Protein AF-A0A7C8YDM1-F1 (afdb_monomer)

InterPro domains:
  IPR005804 Fatty acid desaturase domain [PF00487] (3-90)
  IPR005804 Fatty acid desaturase domain [PF00487] (95-175)
  IPR012171 Fatty acid desaturase [PTHR32100] (1-103)

Mean predicted aligned error: 5.85 Å

Nearest PDB structures (foldseek):
  8xks-assembly1_K  TM=7.461E-01  e=1.750E-03  Chlamydomonas reinhardtii
  8xqx-assembly1_M  TM=8.103E-01  e=3.092E-03  Chlamydomonas reinhardtii

Foldseek 3Di:
DLVVVLLVLLVLVLLLLLLLLVQNDPDVVVSVVSNCVSCVVLVHRSVVCSVLVVQCLQQALAQPRNPPDRDDDPVRVVPDDPVRCCCPPPNVPVLPPDPSSNVNVVVVVVLQCQFQADPDPLGFHRDYDPRDDSLSRLQRTAQDCPDVCCVSNLVCSLRSQCSVCVSNRSVCSVVD

Structure (mmCIF, N/CA/C/O backbone):
data_AF-A0A7C8YDM1-F1
#
_entry.id   AF-A0A7C8YDM1-F1
#
loop_
_atom_site.group_PDB
_atom_site.id
_atom_site.type_symbol
_atom_site.label_atom_id
_atom_site.label_alt_id
_atom_site.label_comp_id
_atom_site.label_asym_id
_atom_site.label_entity_id
_atom_site.label_seq_id
_atom_site.pdbx_PDB_ins_code
_atom_site.Cartn_x
_atom_site.Cartn_y
_atom_site.Cartn_z
_atom_site.occupancy
_atom_site.B_iso_or_equiv
_atom_site.auth_seq_id
_atom_site.auth_comp_id
_atom_site.auth_asym_id
_atom_site.auth_atom_id
_atom_site.pdbx_PDB_model_num
ATOM 1 N N . TYR A 1 1 ? 6.271 -3.430 25.433 1.00 65.94 1 TYR A N 1
ATOM 2 C CA . TYR A 1 1 ? 5.948 -2.042 25.048 1.00 65.94 1 TYR A CA 1
ATOM 3 C C . TYR A 1 1 ? 6.033 -1.857 23.530 1.00 65.94 1 TYR A C 1
ATOM 5 O O . TYR A 1 1 ? 4.988 -1.810 22.904 1.00 65.94 1 TYR A O 1
ATOM 13 N N . TRP A 1 2 ? 7.222 -1.884 22.915 1.00 72.69 2 TRP A N 1
ATOM 14 C CA . TRP A 1 2 ? 7.414 -1.615 21.473 1.00 72.69 2 TRP A CA 1
ATOM 15 C C . TRP A 1 2 ? 6.665 -2.547 20.520 1.00 72.69 2 TRP A C 1
ATOM 17 O O . TRP A 1 2 ? 6.041 -2.089 19.573 1.00 72.69 2 TRP A O 1
ATOM 27 N N . PHE A 1 3 ? 6.682 -3.850 20.804 1.00 70.25 3 PHE A N 1
ATOM 28 C CA . PHE A 1 3 ? 5.951 -4.835 20.009 1.00 70.25 3 PHE A CA 1
ATOM 29 C C . PHE A 1 3 ? 4.444 -4.541 19.994 1.00 70.25 3 PHE A C 1
ATOM 31 O O . PHE A 1 3 ? 3.855 -4.395 18.932 1.00 70.25 3 PHE A O 1
ATOM 38 N N . ALA A 1 4 ? 3.845 -4.328 21.169 1.00 76.31 4 ALA A N 1
ATOM 39 C CA . ALA A 1 4 ? 2.430 -3.972 21.294 1.00 76.31 4 ALA A CA 1
ATOM 40 C C . ALA A 1 4 ? 2.083 -2.646 20.588 1.00 76.31 4 ALA A C 1
ATOM 42 O O . ALA A 1 4 ? 1.023 -2.534 19.980 1.00 76.31 4 ALA A O 1
ATOM 43 N N . GLN A 1 5 ? 2.985 -1.660 20.619 1.00 80.25 5 GLN A N 1
ATOM 44 C CA . GLN A 1 5 ? 2.820 -0.410 19.874 1.00 80.25 5 GLN A CA 1
ATOM 45 C C . GLN A 1 5 ? 2.840 -0.637 18.352 1.00 80.25 5 GLN A C 1
ATOM 47 O O . GLN A 1 5 ? 2.025 -0.057 17.642 1.00 80.25 5 GLN A O 1
ATOM 52 N N . GLY A 1 6 ? 3.731 -1.498 17.850 1.00 77.94 6 GLY A N 1
ATOM 53 C CA . GLY A 1 6 ? 3.772 -1.877 16.435 1.00 77.94 6 GLY A CA 1
ATOM 54 C C . GLY A 1 6 ? 2.484 -2.560 15.973 1.00 77.94 6 GLY A C 1
ATOM 55 O O . GLY A 1 6 ? 1.955 -2.200 14.923 1.00 77.94 6 GLY A O 1
ATOM 56 N N . ILE A 1 7 ? 1.933 -3.469 16.788 1.00 79.44 7 ILE A N 1
ATOM 57 C CA . ILE A 1 7 ? 0.628 -4.105 16.531 1.00 79.44 7 ILE A CA 1
ATOM 58 C C . ILE A 1 7 ? -0.478 -3.046 16.448 1.00 79.44 7 ILE A C 1
ATOM 60 O O . ILE A 1 7 ? -1.257 -3.040 15.499 1.00 79.44 7 ILE A O 1
ATOM 64 N N . LEU A 1 8 ? -0.523 -2.107 17.401 1.00 84.44 8 LEU A N 1
ATOM 65 C CA . LEU A 1 8 ? -1.509 -1.024 17.387 1.00 84.44 8 LEU A CA 1
ATOM 66 C C . LEU A 1 8 ? -1.414 -0.186 16.105 1.00 84.44 8 LEU A C 1
ATOM 68 O O . LEU A 1 8 ? -2.434 0.141 15.507 1.00 84.44 8 LEU A O 1
ATOM 72 N N . PHE A 1 9 ? -0.205 0.152 15.658 1.00 86.81 9 PHE A N 1
ATOM 73 C CA . PHE A 1 9 ? -0.023 0.915 14.424 1.00 86.81 9 PHE A CA 1
ATOM 74 C C . PHE A 1 9 ? -0.452 0.126 13.179 1.00 86.81 9 PHE A C 1
ATOM 76 O O . PHE A 1 9 ? -1.039 0.722 12.277 1.00 86.81 9 PHE A O 1
ATOM 83 N N . CYS A 1 10 ? -0.257 -1.199 13.155 1.00 84.44 10 CYS A N 1
ATOM 84 C CA . CYS A 1 10 ? -0.798 -2.062 12.098 1.00 84.44 10 CYS A CA 1
ATOM 85 C C . CYS A 1 10 ? -2.328 -1.998 12.057 1.00 84.44 10 CYS A C 1
ATOM 87 O O . CYS A 1 10 ? -2.894 -1.805 10.983 1.00 84.44 10 CYS A O 1
ATOM 89 N N . ALA A 1 11 ? -2.988 -2.049 13.217 1.00 87.12 11 ALA A N 1
ATOM 90 C CA . ALA A 1 11 ? -4.441 -1.924 13.311 1.00 87.12 11 ALA A CA 1
ATOM 91 C C . ALA A 1 11 ? -4.953 -0.568 12.803 1.00 87.12 11 ALA A C 1
ATOM 93 O O . ALA A 1 11 ? -5.889 -0.506 12.005 1.00 87.12 11 ALA A O 1
ATOM 94 N N . LEU A 1 12 ? -4.315 0.529 13.226 1.00 91.69 12 LEU A N 1
ATOM 95 C CA . LEU A 1 12 ? -4.673 1.879 12.774 1.00 91.69 12 LEU A CA 1
ATOM 96 C C . LEU A 1 12 ? -4.467 2.040 11.264 1.00 91.69 12 LEU A C 1
ATOM 98 O O . LEU A 1 12 ? -5.290 2.664 10.589 1.00 91.69 12 LEU A O 1
ATOM 102 N N . PHE A 1 13 ? -3.390 1.460 10.727 1.00 91.19 13 PHE A N 1
ATOM 103 C CA . PHE A 1 13 ? -3.126 1.475 9.296 1.00 91.19 13 PHE A CA 1
ATOM 104 C C . PHE A 1 13 ? -4.175 0.684 8.519 1.00 91.19 13 PHE A C 1
ATOM 106 O O . PHE A 1 13 ? -4.689 1.227 7.548 1.00 91.19 13 PHE A O 1
ATOM 113 N N . ALA A 1 14 ? -4.527 -0.533 8.954 1.00 90.56 14 ALA A N 1
ATOM 114 C CA . ALA A 1 14 ? -5.520 -1.386 8.296 1.00 90.56 14 ALA A CA 1
ATOM 115 C C . ALA A 1 14 ? -6.890 -0.698 8.187 1.00 90.56 14 ALA A C 1
ATOM 117 O O . ALA A 1 14 ? -7.483 -0.649 7.112 1.00 90.56 14 ALA A O 1
ATOM 118 N N . ILE A 1 15 ? -7.359 -0.060 9.264 1.00 93.44 15 ILE A N 1
ATOM 119 C CA . ILE A 1 15 ? -8.635 0.672 9.241 1.00 93.44 15 ILE A CA 1
ATOM 120 C C . ILE A 1 15 ? -8.548 1.909 8.335 1.00 93.44 15 ILE A C 1
ATOM 122 O O . ILE A 1 15 ? -9.455 2.169 7.543 1.00 93.44 15 ILE A O 1
ATOM 126 N N . GLY A 1 16 ? -7.461 2.685 8.416 1.00 95.00 16 GLY A N 1
ATOM 127 C CA . GLY A 1 16 ? -7.273 3.829 7.522 1.00 95.00 16 GLY A CA 1
ATOM 128 C C . GLY A 1 16 ? -7.088 3.417 6.054 1.00 95.00 16 GLY A C 1
ATOM 129 O O . GLY A 1 16 ? -7.479 4.152 5.151 1.00 95.00 16 GLY A O 1
ATOM 130 N N . HIS A 1 17 ? -6.556 2.223 5.803 1.00 93.62 17 HIS A N 1
ATOM 131 C CA . HIS A 1 17 ? -6.441 1.628 4.479 1.00 93.62 17 HIS A CA 1
ATOM 132 C C . HIS A 1 17 ? -7.815 1.276 3.902 1.00 93.62 17 HIS A C 1
ATOM 134 O O . HIS A 1 17 ? -8.126 1.690 2.786 1.00 93.62 17 HIS A O 1
ATOM 140 N N . ASP A 1 18 ? -8.681 0.642 4.693 1.00 95.06 18 ASP A N 1
ATOM 141 C CA . ASP A 1 18 ? -10.072 0.374 4.307 1.00 95.06 18 ASP A CA 1
ATOM 142 C C . ASP A 1 18 ? -10.862 1.668 4.074 1.00 95.06 18 ASP A C 1
ATOM 144 O O . ASP A 1 18 ? -11.674 1.763 3.153 1.00 95.06 18 ASP A O 1
ATOM 148 N N . CYS A 1 19 ? -10.590 2.717 4.857 1.00 96.69 19 CYS A N 1
ATOM 149 C CA . CYS A 1 19 ? -11.122 4.051 4.581 1.00 96.69 19 CYS A CA 1
ATOM 150 C C . CYS A 1 19 ? -10.659 4.570 3.210 1.00 96.69 19 CYS A C 1
ATOM 152 O O . CYS A 1 19 ? -11.468 5.101 2.449 1.00 96.69 19 CYS A O 1
ATOM 154 N N . GLY A 1 20 ? -9.381 4.377 2.868 1.00 95.25 20 GLY A N 1
ATOM 155 C CA . GLY A 1 20 ? -8.813 4.765 1.576 1.00 95.25 20 GLY A CA 1
ATOM 156 C C . GLY A 1 20 ? -9.442 4.037 0.386 1.00 95.25 20 GLY A C 1
ATOM 157 O O . GLY A 1 20 ? -9.623 4.648 -0.670 1.00 95.25 20 GLY A O 1
ATOM 158 N N . HIS A 1 21 ? -9.838 2.777 0.576 1.00 95.31 21 HIS A N 1
ATOM 159 C CA . HIS A 1 21 ? -10.618 2.000 -0.397 1.00 95.31 21 HIS A CA 1
ATOM 160 C C . HIS A 1 21 ? -12.107 2.340 -0.412 1.00 95.31 21 HIS A C 1
ATOM 162 O O . HIS A 1 21 ? -12.814 1.997 -1.359 1.00 95.31 21 HIS A O 1
ATOM 168 N N . GLY A 1 22 ? -12.586 3.028 0.623 1.00 95.38 22 GLY A N 1
ATOM 169 C CA . GLY A 1 22 ? -14.001 3.298 0.842 1.00 95.38 22 GLY A CA 1
ATOM 170 C C . GLY A 1 22 ? -14.789 2.090 1.359 1.00 95.38 22 GLY A C 1
ATOM 171 O O . GLY A 1 22 ? -16.015 2.131 1.333 1.00 95.38 22 GLY A O 1
ATOM 172 N N . SER A 1 23 ? -14.115 1.033 1.820 1.00 94.12 23 SER A N 1
ATOM 173 C CA . SER A 1 23 ? -14.722 -0.214 2.306 1.00 94.12 23 SER A CA 1
ATOM 174 C C . SER A 1 23 ? -15.073 -0.184 3.794 1.00 94.12 23 SER A C 1
ATOM 176 O O . SER A 1 23 ? -15.898 -0.972 4.250 1.00 94.12 23 SER A O 1
ATOM 178 N N . PHE A 1 24 ? -14.499 0.750 4.560 1.00 94.88 24 PHE A N 1
ATOM 179 C CA . PHE A 1 24 ? -14.777 0.878 5.994 1.00 94.88 24 PHE A CA 1
ATOM 180 C C . PHE A 1 24 ? -16.236 1.274 6.296 1.00 94.88 24 PHE A C 1
ATOM 182 O O . PHE A 1 24 ? -16.819 0.825 7.283 1.00 94.88 24 PHE A O 1
ATOM 189 N N . SER A 1 25 ? -16.844 2.120 5.462 1.00 95.75 25 SER A N 1
ATOM 190 C CA . SER A 1 25 ? -18.226 2.583 5.617 1.00 95.75 25 SER A CA 1
ATOM 191 C C . SER A 1 25 ? -18.857 2.949 4.275 1.00 95.75 25 SER A C 1
ATOM 193 O O . SER A 1 25 ? -18.179 3.419 3.367 1.00 95.75 25 SER A O 1
ATOM 195 N N . ASN A 1 26 ? -20.189 2.882 4.189 1.00 94.81 26 ASN A N 1
ATOM 196 C CA . ASN A 1 26 ? -20.962 3.359 3.034 1.00 94.81 26 ASN A CA 1
ATOM 197 C C . ASN A 1 26 ? -20.873 4.887 2.811 1.00 94.81 26 ASN A C 1
ATOM 199 O O . ASN A 1 26 ? -21.314 5.393 1.780 1.00 94.81 26 ASN A O 1
ATOM 203 N N . SER A 1 27 ? -20.350 5.651 3.780 1.00 97.44 27 SER A N 1
ATOM 204 C CA . SER A 1 27 ? -20.206 7.107 3.679 1.00 97.44 27 SER A CA 1
ATOM 205 C C . SER A 1 27 ? -18.770 7.511 3.351 1.00 97.44 27 SER A C 1
ATOM 207 O O . SER A 1 27 ? -17.898 7.494 4.218 1.00 97.44 27 SER A O 1
ATOM 209 N N . ASN A 1 28 ? -18.547 8.010 2.130 1.00 94.81 28 ASN A N 1
ATOM 210 C CA . ASN A 1 28 ? -17.242 8.533 1.699 1.00 94.81 28 ASN A CA 1
ATOM 211 C C . ASN A 1 28 ? -16.709 9.647 2.612 1.00 94.81 28 ASN A C 1
ATOM 213 O O . ASN A 1 28 ? -15.513 9.723 2.867 1.00 94.81 28 ASN A O 1
ATOM 217 N N . LYS A 1 29 ? -17.598 10.495 3.149 1.00 97.25 29 LYS A N 1
ATOM 218 C CA . LYS A 1 29 ? -17.201 11.552 4.091 1.00 97.25 29 LYS A CA 1
ATOM 219 C C . LYS A 1 29 ? -16.699 10.971 5.409 1.00 97.25 29 LYS A C 1
ATOM 221 O O . LYS A 1 29 ? -15.745 11.496 5.971 1.00 97.25 29 LYS A O 1
ATOM 226 N N . LEU A 1 30 ? -17.345 9.910 5.900 1.00 97.62 30 LEU A N 1
ATOM 227 C CA . LEU A 1 30 ? -16.915 9.246 7.126 1.00 97.62 30 LEU A CA 1
ATOM 228 C C . LEU A 1 30 ? -15.565 8.561 6.918 1.00 97.62 30 LEU A C 1
ATOM 230 O O . LEU A 1 30 ? -14.675 8.754 7.738 1.00 97.62 30 LEU A O 1
ATOM 234 N N . ASN A 1 31 ? -15.399 7.846 5.801 1.00 97.50 31 ASN A N 1
ATOM 235 C CA . ASN A 1 31 ? -14.125 7.235 5.423 1.00 97.50 31 ASN A CA 1
ATOM 236 C C . ASN A 1 31 ? -13.007 8.281 5.372 1.00 97.50 31 ASN A C 1
ATOM 238 O O . ASN A 1 31 ? -11.952 8.082 5.959 1.00 97.50 31 ASN A O 1
ATOM 242 N N . ASP A 1 32 ? -13.251 9.437 4.755 1.00 97.56 32 ASP A N 1
ATOM 243 C CA . ASP A 1 32 ? -12.230 10.479 4.663 1.00 97.56 32 ASP A CA 1
ATOM 244 C C . ASP A 1 32 ? -11.867 11.078 6.023 1.00 97.56 32 ASP A C 1
ATOM 246 O O . ASP A 1 32 ? -10.684 11.248 6.314 1.00 97.56 32 ASP A O 1
ATOM 250 N N . VAL A 1 33 ? -12.850 11.349 6.886 1.00 98.25 33 VAL A N 1
ATOM 251 C CA . VAL A 1 33 ? -12.590 11.863 8.240 1.00 98.25 33 VAL A CA 1
ATOM 252 C C . VAL A 1 33 ? -11.825 10.842 9.081 1.00 98.25 33 VAL A C 1
ATOM 254 O O . VAL A 1 33 ? -10.805 11.183 9.680 1.00 98.25 33 VAL A O 1
ATOM 257 N N . 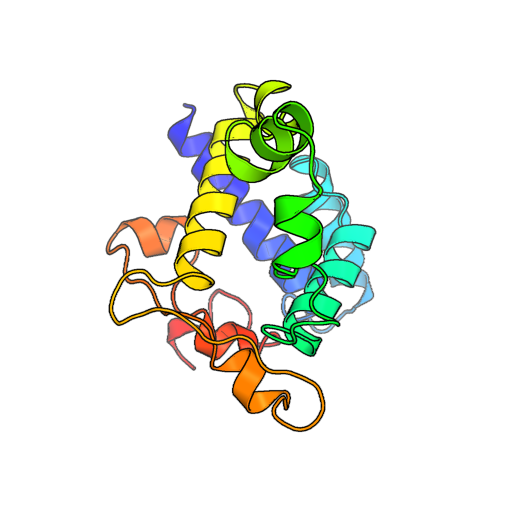VAL A 1 34 ? -12.291 9.592 9.116 1.00 98.12 34 VAL A N 1
ATOM 258 C CA . VAL A 1 34 ? -11.666 8.520 9.902 1.00 98.12 34 VAL A CA 1
ATOM 259 C C . VAL A 1 34 ? -10.269 8.220 9.370 1.00 98.12 34 VAL A C 1
ATOM 261 O O . VAL A 1 34 ? -9.315 8.214 10.143 1.00 98.12 34 VAL A O 1
ATOM 264 N N . GLY A 1 35 ? -10.118 8.071 8.055 1.00 97.50 35 GLY A N 1
ATOM 265 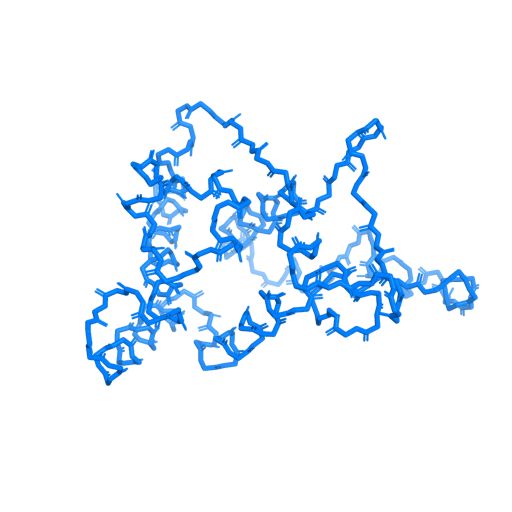C CA . GLY A 1 35 ? -8.833 7.851 7.403 1.00 97.50 35 GLY A CA 1
ATOM 266 C C . GLY A 1 35 ? -7.828 8.955 7.718 1.00 97.50 35 GLY A C 1
ATOM 267 O O . GLY A 1 35 ? -6.707 8.659 8.132 1.00 97.50 35 GLY A O 1
ATOM 268 N N . HIS A 1 36 ? -8.239 10.226 7.640 1.00 97.94 36 HIS A N 1
ATOM 269 C CA . HIS A 1 36 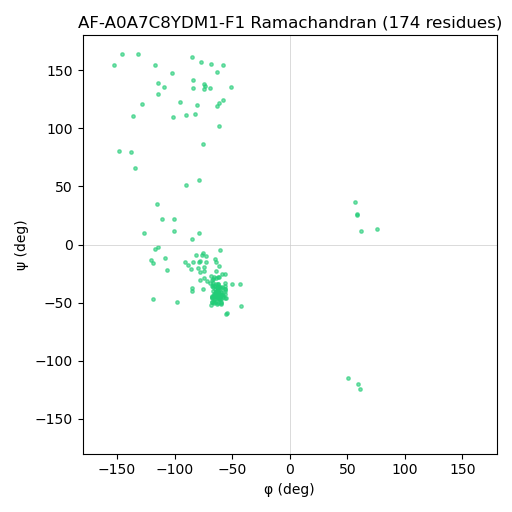? -7.383 11.347 8.024 1.00 97.94 36 HIS A CA 1
ATOM 270 C C . HIS A 1 36 ? -6.956 11.290 9.491 1.00 97.94 36 HIS A C 1
ATOM 272 O O . HIS A 1 36 ? -5.778 11.508 9.769 1.00 97.94 36 HIS A O 1
ATOM 278 N N . ILE A 1 37 ? -7.867 10.989 10.419 1.00 97.81 37 ILE A N 1
ATOM 279 C CA . ILE A 1 37 ? -7.543 10.898 11.850 1.00 97.81 37 ILE A CA 1
ATOM 280 C C . ILE A 1 37 ? -6.546 9.759 12.099 1.00 97.81 37 ILE A C 1
ATOM 282 O O . ILE A 1 37 ? -5.498 9.977 12.710 1.00 97.81 37 ILE A O 1
ATOM 286 N N . LEU A 1 38 ? -6.846 8.559 11.597 1.00 95.88 38 LEU A N 1
ATOM 287 C CA . LEU A 1 38 ? -6.061 7.359 11.875 1.00 95.88 38 LEU A CA 1
ATOM 288 C C . LEU A 1 38 ? -4.678 7.423 11.228 1.00 95.88 38 LEU A C 1
ATOM 290 O O . LEU A 1 38 ? -3.677 7.277 11.925 1.00 95.88 38 LEU A O 1
ATOM 294 N N . HIS A 1 39 ? -4.586 7.702 9.927 1.00 94.44 39 HIS A N 1
ATOM 295 C CA . HIS A 1 39 ? -3.292 7.758 9.240 1.00 94.44 39 HIS A CA 1
ATOM 296 C C . HIS A 1 39 ? -2.426 8.928 9.718 1.00 94.44 39 HIS A C 1
ATOM 298 O O . HIS A 1 39 ? -1.226 8.740 9.910 1.00 94.44 39 HIS A O 1
ATOM 304 N N . SER A 1 40 ? -3.003 10.098 10.027 1.00 93.44 40 SER A N 1
ATOM 305 C CA . SER A 1 40 ? -2.210 11.208 10.590 1.00 93.44 40 SER A CA 1
ATOM 306 C C . SER A 1 40 ? -1.628 10.863 11.963 1.00 93.44 40 SER A C 1
ATOM 308 O O . SER A 1 40 ? -0.505 11.271 12.259 1.00 93.44 40 SER A O 1
ATOM 310 N N . SER A 1 41 ? -2.336 10.074 12.785 1.00 91.44 41 SER A N 1
ATOM 311 C CA . SER A 1 41 ? -1.833 9.629 14.096 1.00 91.44 41 SER A CA 1
ATOM 312 C C . SER A 1 41 ? -0.586 8.738 14.009 1.00 91.44 41 SER A C 1
ATOM 314 O O . SER A 1 41 ? 0.201 8.685 14.953 1.00 91.44 41 SER A O 1
ATOM 316 N N . ILE A 1 42 ? -0.374 8.099 12.854 1.00 89.12 42 ILE A N 1
ATOM 317 C CA . ILE A 1 42 ? 0.798 7.276 12.536 1.00 89.12 42 ILE A CA 1
ATOM 318 C C . ILE A 1 42 ? 1.689 7.922 11.467 1.00 89.12 42 ILE A C 1
ATOM 320 O O . ILE A 1 42 ? 2.454 7.227 10.815 1.00 89.12 42 ILE A O 1
ATOM 324 N N . LEU A 1 43 ? 1.609 9.245 11.276 1.00 89.12 43 LEU A N 1
ATOM 325 C CA . LEU A 1 43 ? 2.449 10.011 10.339 1.00 89.12 43 LEU A CA 1
ATOM 326 C C . LEU A 1 43 ? 2.359 9.563 8.865 1.00 89.12 43 LEU A C 1
ATOM 328 O O . LEU A 1 43 ? 3.273 9.810 8.075 1.00 89.12 43 LEU A O 1
ATOM 332 N N . VAL A 1 44 ? 1.239 8.956 8.470 1.00 89.19 44 VAL A N 1
ATOM 333 C CA . VAL A 1 44 ? 0.925 8.628 7.077 1.00 89.19 44 VAL A CA 1
ATOM 334 C C . VAL A 1 44 ? 0.052 9.750 6.493 1.00 89.19 44 VAL A C 1
ATOM 336 O O . VAL A 1 44 ? -1.019 10.046 7.028 1.00 89.19 44 VAL A O 1
ATOM 339 N N . PRO A 1 45 ? 0.461 10.414 5.396 1.00 93.50 45 PRO A N 1
ATOM 340 C CA . PRO A 1 45 ? -0.328 11.483 4.791 1.00 93.50 45 PRO A CA 1
ATOM 341 C C . PRO A 1 45 ? -1.522 10.903 4.016 1.00 93.50 45 PRO A C 1
ATOM 343 O O . PRO A 1 45 ? -1.437 10.702 2.805 1.00 93.50 45 PRO A O 1
ATOM 346 N N . TYR A 1 46 ? -2.640 10.664 4.714 1.00 95.44 46 TYR A N 1
ATOM 347 C CA . TYR A 1 46 ? -3.817 9.933 4.212 1.00 95.44 46 TYR A CA 1
ATOM 348 C C . TYR A 1 46 ? -4.218 10.284 2.777 1.00 95.44 46 TYR A C 1
ATOM 350 O O . TYR A 1 46 ? -4.331 9.403 1.938 1.00 95.44 46 TYR A O 1
ATOM 358 N N . HIS A 1 47 ? -4.404 11.569 2.460 1.00 95.12 47 HIS A N 1
ATOM 359 C CA . HIS A 1 47 ? -4.896 11.968 1.139 1.00 95.12 47 HIS A CA 1
ATOM 360 C C . HIS A 1 47 ? -3.922 11.605 0.008 1.00 95.12 47 HIS A C 1
ATOM 362 O O . HIS A 1 47 ? -4.341 11.097 -1.032 1.00 95.12 47 HIS A O 1
ATOM 368 N N . ALA A 1 48 ? -2.626 11.860 0.211 1.00 94.88 48 ALA A N 1
ATOM 369 C CA . ALA A 1 48 ? -1.594 11.516 -0.761 1.00 94.88 48 ALA A CA 1
ATOM 370 C C . ALA A 1 48 ? -1.452 9.994 -0.881 1.00 94.88 48 ALA A C 1
ATOM 372 O O . ALA A 1 48 ? -1.454 9.471 -1.993 1.00 94.88 48 ALA A O 1
ATOM 373 N N . TRP A 1 49 ? -1.421 9.302 0.262 1.00 94.25 49 TRP A N 1
ATOM 374 C CA . TRP A 1 49 ? -1.347 7.846 0.330 1.00 94.25 49 TRP A CA 1
ATOM 375 C C . TRP A 1 49 ? -2.550 7.173 -0.348 1.00 94.25 49 TRP A C 1
ATOM 377 O O . TRP A 1 49 ? -2.368 6.257 -1.137 1.00 94.25 49 TRP A O 1
ATOM 387 N N . ARG A 1 50 ? -3.774 7.664 -0.129 1.00 95.06 50 ARG A N 1
ATOM 388 C CA . ARG A 1 50 ? -5.004 7.151 -0.754 1.00 95.06 50 ARG A CA 1
ATOM 389 C C . ARG A 1 50 ? -4.927 7.226 -2.277 1.00 95.06 50 ARG A C 1
ATOM 391 O O . ARG A 1 50 ? -5.318 6.287 -2.962 1.00 95.06 50 ARG A O 1
ATOM 398 N N . ILE A 1 51 ? -4.432 8.343 -2.815 1.00 94.56 51 ILE A N 1
ATOM 399 C CA . ILE A 1 51 ? -4.281 8.520 -4.266 1.00 94.56 51 ILE A CA 1
ATOM 400 C C . ILE A 1 51 ? -3.210 7.577 -4.809 1.00 94.56 51 ILE A C 1
ATOM 402 O O . ILE A 1 51 ? -3.483 6.875 -5.780 1.00 94.56 51 ILE A O 1
ATOM 406 N N . SER A 1 52 ? -2.022 7.540 -4.194 1.00 93.00 52 SER A N 1
ATOM 407 C CA . SER A 1 52 ? -0.950 6.651 -4.654 1.00 93.00 52 SER A CA 1
ATOM 408 C C . SER A 1 52 ? -1.375 5.190 -4.566 1.00 93.00 52 SER A C 1
ATOM 410 O O . SER A 1 52 ? -1.233 4.459 -5.528 1.00 93.00 52 SER A O 1
ATOM 412 N N . HIS A 1 53 ? -2.002 4.782 -3.466 1.00 93.50 53 HIS A N 1
ATOM 413 C CA . HIS A 1 53 ? -2.458 3.413 -3.271 1.00 93.50 53 HIS A CA 1
ATOM 414 C C . HIS A 1 53 ? -3.587 3.018 -4.236 1.00 93.50 53 HIS A C 1
ATOM 416 O O . HIS A 1 53 ? -3.642 1.886 -4.705 1.00 93.50 53 HIS A O 1
ATOM 422 N N . LYS A 1 54 ? -4.466 3.949 -4.617 1.00 93.44 54 LYS A N 1
ATOM 423 C CA . LYS A 1 54 ? -5.438 3.694 -5.687 1.00 93.44 54 LYS A CA 1
ATOM 424 C C . LYS A 1 54 ? -4.755 3.470 -7.040 1.00 93.44 54 LYS A C 1
ATOM 426 O O . LYS A 1 54 ? -5.217 2.639 -7.820 1.00 93.44 54 LYS A O 1
ATOM 431 N N . LEU A 1 55 ? -3.690 4.218 -7.335 1.00 93.69 55 LEU A N 1
ATOM 432 C CA . LEU A 1 55 ? -2.903 4.024 -8.554 1.00 93.69 55 LEU A CA 1
ATOM 433 C C . LEU A 1 55 ? -2.147 2.689 -8.530 1.00 93.69 55 LEU A C 1
ATOM 435 O O . LEU A 1 55 ? -2.136 2.026 -9.568 1.00 93.69 55 LEU A O 1
ATOM 439 N N . HIS A 1 56 ? -1.667 2.260 -7.355 1.00 92.94 56 HIS A N 1
ATOM 440 C CA . HIS A 1 56 ? -1.044 0.950 -7.130 1.00 92.94 56 HIS A CA 1
ATOM 441 C C . HIS A 1 56 ? -1.978 -0.159 -7.589 1.00 92.94 56 HIS A C 1
ATOM 443 O O . HIS A 1 56 ? -1.679 -0.884 -8.527 1.00 92.94 56 HIS A O 1
ATOM 449 N N . HIS A 1 57 ? -3.179 -0.222 -7.011 1.00 93.62 57 HIS A N 1
ATOM 450 C CA . HIS A 1 57 ? -4.196 -1.211 -7.384 1.00 93.62 57 HIS A CA 1
ATOM 451 C C . HIS A 1 57 ? -4.597 -1.135 -8.858 1.00 93.62 57 HIS A C 1
ATOM 453 O O . HIS A 1 57 ? -4.839 -2.150 -9.509 1.00 93.62 57 HIS A O 1
ATOM 459 N N . ALA A 1 58 ? -4.648 0.073 -9.422 1.00 93.19 58 ALA A N 1
ATOM 460 C CA . ALA A 1 58 ? -5.006 0.253 -10.821 1.00 93.19 58 ALA A CA 1
ATOM 461 C C . ALA A 1 58 ? -3.909 -0.219 -11.789 1.00 93.19 58 ALA A C 1
ATOM 463 O O . ALA A 1 58 ? -4.250 -0.662 -12.883 1.00 93.19 58 ALA A O 1
ATOM 464 N N . ASN A 1 59 ? -2.628 -0.122 -11.417 1.00 93.75 59 ASN A N 1
ATOM 465 C CA . ASN A 1 59 ? -1.488 -0.297 -12.325 1.00 93.75 59 ASN A CA 1
ATOM 466 C C . ASN A 1 59 ? -0.458 -1.331 -11.853 1.00 93.75 59 ASN A C 1
ATOM 468 O O . ASN A 1 59 ? 0.613 -1.407 -12.455 1.00 93.75 59 ASN A O 1
ATOM 472 N N . HIS A 1 60 ? -0.754 -2.117 -10.815 1.00 92.00 60 HIS A N 1
ATOM 473 C CA . HIS A 1 60 ? 0.201 -3.051 -10.221 1.00 92.00 60 HIS A CA 1
ATOM 474 C C . HIS A 1 60 ? 0.851 -3.943 -11.288 1.00 92.00 60 HIS A C 1
ATOM 476 O O . HIS A 1 60 ? 0.188 -4.423 -12.219 1.00 92.00 60 HIS A O 1
ATOM 482 N N . ALA A 1 61 ? 2.170 -4.115 -11.187 1.00 91.88 61 ALA A N 1
ATOM 483 C CA . ALA A 1 61 ? 3.013 -4.839 -12.142 1.00 91.88 61 ALA A CA 1
ATOM 484 C C . ALA A 1 61 ? 3.057 -4.256 -13.576 1.00 91.88 61 ALA A C 1
ATOM 486 O O . ALA A 1 61 ? 3.595 -4.892 -14.493 1.00 91.88 61 ALA A O 1
ATOM 487 N N . HIS A 1 62 ? 2.546 -3.040 -13.810 1.00 92.56 62 HIS A N 1
ATOM 488 C CA . HIS A 1 62 ? 2.755 -2.312 -15.064 1.00 92.56 62 HIS A CA 1
ATOM 489 C C . HIS A 1 62 ? 4.111 -1.597 -15.037 1.00 92.56 62 HIS A C 1
ATOM 491 O O . HIS A 1 62 ? 4.288 -0.596 -14.345 1.00 92.56 62 HIS A O 1
ATOM 497 N N . ALA A 1 63 ? 5.059 -2.032 -15.871 1.00 89.81 63 ALA A N 1
ATOM 498 C CA . ALA A 1 63 ? 6.454 -1.571 -15.819 1.00 89.81 63 ALA A CA 1
ATOM 499 C C . ALA A 1 63 ? 6.651 -0.041 -15.939 1.00 89.81 63 ALA A C 1
ATOM 501 O O . ALA A 1 63 ? 7.666 0.496 -15.491 1.00 89.81 63 ALA A O 1
ATOM 502 N N . ASP A 1 64 ? 5.706 0.664 -16.566 1.00 87.81 64 ASP A N 1
ATOM 503 C CA . ASP A 1 64 ? 5.790 2.113 -16.784 1.00 87.81 64 ASP A CA 1
ATOM 504 C C . ASP A 1 64 ? 4.864 2.966 -15.912 1.00 87.81 64 ASP A C 1
ATOM 506 O O . ASP A 1 64 ? 5.157 4.146 -15.732 1.00 87.81 64 ASP A O 1
ATOM 510 N N . ASN A 1 65 ? 3.786 2.386 -15.375 1.00 88.88 65 ASN A N 1
ATOM 511 C CA . ASN A 1 65 ? 2.684 3.146 -14.767 1.00 88.88 65 ASN A CA 1
ATOM 512 C C . ASN A 1 65 ? 2.480 2.819 -13.287 1.00 88.88 65 ASN A C 1
ATOM 514 O O . ASN A 1 65 ? 1.810 3.588 -12.609 1.00 88.88 65 ASN A O 1
ATOM 518 N N . ASP A 1 66 ? 3.040 1.710 -12.803 1.00 86.56 66 ASP A N 1
ATOM 519 C CA . ASP A 1 66 ? 3.109 1.414 -11.376 1.00 86.56 66 ASP A CA 1
ATOM 520 C C . ASP A 1 66 ? 3.929 2.512 -10.680 1.00 86.56 66 ASP A C 1
ATOM 522 O O . ASP A 1 66 ? 5.067 2.798 -11.072 1.00 86.56 66 ASP A O 1
ATOM 526 N N . GLU A 1 67 ? 3.333 3.187 -9.701 1.00 81.06 67 GLU A N 1
ATOM 527 C CA . GLU A 1 67 ? 3.975 4.280 -8.969 1.00 81.06 67 GLU A CA 1
ATOM 528 C C . GLU A 1 67 ? 4.822 3.804 -7.786 1.00 81.06 67 GLU A C 1
ATOM 530 O O . GLU A 1 67 ? 5.723 4.533 -7.360 1.00 81.06 67 GLU A O 1
ATOM 535 N N . THR A 1 68 ? 4.569 2.595 -7.278 1.00 77.69 68 THR A N 1
ATOM 536 C CA . THR A 1 68 ? 5.173 2.098 -6.038 1.00 77.69 68 THR A CA 1
ATOM 537 C C . THR A 1 68 ? 6.379 1.202 -6.319 1.00 77.69 68 THR A C 1
ATOM 539 O O . THR A 1 68 ? 7.462 1.435 -5.775 1.00 77.69 68 THR A O 1
ATOM 542 N N . TR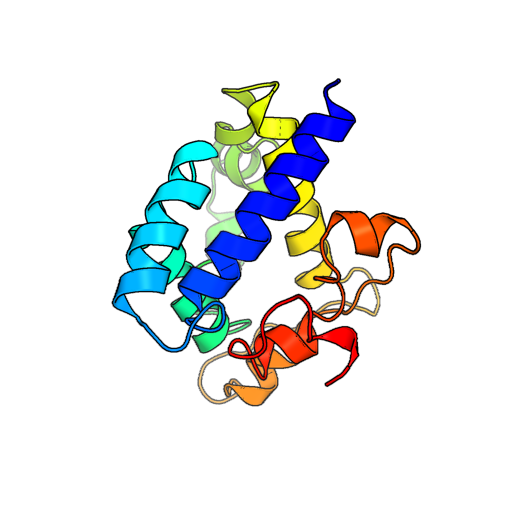P A 1 69 ? 6.244 0.220 -7.215 1.00 74.19 69 TRP A N 1
ATOM 543 C CA . TRP A 1 69 ? 7.268 -0.806 -7.464 1.00 74.19 69 TRP A CA 1
ATOM 544 C C . TRP A 1 69 ? 7.854 -0.747 -8.871 1.00 74.19 69 TRP A C 1
ATOM 546 O O . TRP A 1 69 ? 8.218 -1.757 -9.468 1.00 74.19 69 TRP A O 1
ATOM 556 N N . ARG A 1 70 ? 7.998 0.460 -9.423 1.00 81.31 70 ARG A N 1
ATOM 557 C CA . ARG A 1 70 ? 8.489 0.609 -10.792 1.00 81.31 70 ARG A CA 1
ATOM 558 C C . ARG A 1 70 ? 9.925 0.085 -10.963 1.00 81.31 70 ARG A C 1
ATOM 560 O O . ARG A 1 70 ? 10.858 0.665 -10.388 1.00 81.31 70 ARG A O 1
ATOM 567 N N . PRO A 1 71 ? 10.158 -0.929 -11.819 1.00 83.06 71 PRO A N 1
ATOM 568 C CA . PRO A 1 71 ? 11.499 -1.429 -12.058 1.00 83.06 71 PRO A CA 1
ATOM 569 C C . PRO A 1 71 ? 12.321 -0.387 -12.819 1.00 83.06 71 PRO A C 1
ATOM 571 O O . PRO A 1 71 ? 11.890 0.207 -13.810 1.00 83.06 71 PRO A O 1
ATOM 574 N N . VAL A 1 72 ? 13.552 -0.175 -12.365 1.00 86.31 72 VAL A N 1
ATOM 575 C CA . VAL A 1 72 ? 14.510 0.674 -13.072 1.00 86.31 72 VAL A CA 1
ATOM 576 C C . VAL A 1 72 ? 15.031 -0.074 -14.294 1.00 86.31 72 VAL A C 1
ATOM 578 O O . VAL A 1 72 ? 15.412 -1.238 -14.202 1.00 86.31 72 VAL A O 1
ATOM 581 N N . SER A 1 73 ? 15.072 0.599 -15.446 1.00 86.00 73 SER A N 1
ATOM 582 C CA . SER A 1 73 ? 15.643 0.003 -16.655 1.00 86.00 73 SER A CA 1
ATOM 583 C C . SER A 1 73 ? 17.136 -0.288 -16.476 1.00 86.00 73 SER A C 1
ATOM 585 O O . SER A 1 73 ? 17.841 0.442 -15.774 1.00 86.00 73 SER A O 1
ATOM 587 N N . GLU A 1 74 ? 17.644 -1.330 -17.132 1.00 87.12 74 GLU A N 1
ATOM 588 C CA . GLU A 1 74 ? 19.054 -1.715 -17.015 1.00 87.12 74 GLU A CA 1
ATOM 589 C C . GLU A 1 74 ? 20.002 -0.566 -17.386 1.00 87.12 74 GLU A C 1
ATOM 591 O O . GLU A 1 74 ? 20.999 -0.329 -16.702 1.00 87.12 74 GLU A O 1
ATOM 596 N N . THR A 1 75 ? 19.665 0.196 -18.428 1.00 90.94 75 THR A N 1
ATOM 597 C CA . THR A 1 75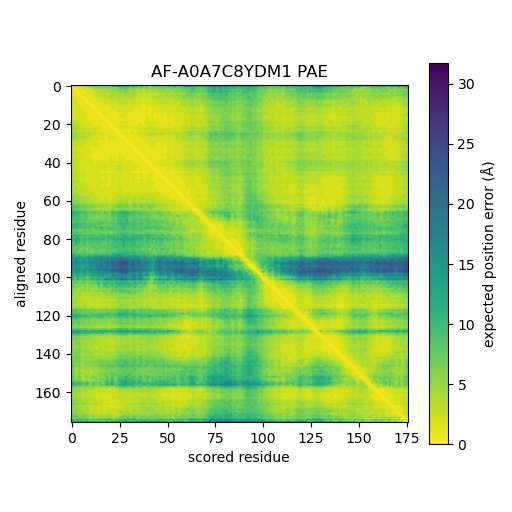 ? 20.448 1.359 -18.860 1.00 90.94 75 THR A CA 1
ATOM 598 C C . THR A 1 75 ? 20.504 2.423 -17.768 1.00 90.94 75 THR A C 1
ATOM 600 O O . THR A 1 75 ? 21.589 2.902 -17.443 1.00 90.94 75 THR A O 1
ATOM 603 N N . THR A 1 76 ? 19.368 2.731 -17.133 1.00 89.69 76 THR A N 1
ATOM 604 C CA . THR A 1 76 ? 19.312 3.667 -16.002 1.00 89.69 76 THR A CA 1
ATOM 605 C C . THR A 1 76 ? 20.091 3.139 -14.797 1.00 89.69 76 THR A C 1
ATOM 607 O O . THR A 1 76 ? 20.798 3.904 -14.151 1.00 89.69 76 THR A O 1
ATOM 610 N N . TYR A 1 77 ? 19.999 1.844 -14.481 1.00 90.12 77 TYR A N 1
ATOM 611 C CA . TYR A 1 77 ? 20.747 1.252 -13.368 1.00 90.12 77 TYR A CA 1
ATOM 612 C C . TYR A 1 77 ? 22.261 1.370 -13.585 1.00 90.12 77 TYR A C 1
ATOM 614 O O . TYR A 1 77 ? 22.986 1.803 -12.688 1.00 90.12 77 TYR A O 1
ATOM 622 N N . ARG A 1 78 ? 22.738 1.034 -14.792 1.00 91.38 78 ARG A N 1
ATOM 623 C CA . ARG A 1 78 ? 24.162 1.098 -15.151 1.00 91.38 78 ARG A CA 1
ATOM 624 C C . ARG A 1 78 ? 24.702 2.527 -15.181 1.00 91.38 78 ARG A C 1
ATOM 626 O O . ARG A 1 78 ? 25.875 2.721 -14.879 1.00 91.38 78 ARG A O 1
ATOM 633 N N . SER A 1 79 ? 23.868 3.520 -15.491 1.00 94.88 79 SER A N 1
ATOM 634 C CA . SER A 1 79 ? 24.269 4.931 -15.473 1.00 94.88 79 SER A CA 1
ATOM 635 C C . SER A 1 79 ? 24.252 5.567 -14.076 1.00 94.88 79 SER A C 1
ATOM 637 O O . SER A 1 79 ? 24.698 6.702 -13.924 1.00 94.88 79 SER A O 1
ATOM 639 N N . MET A 1 80 ? 23.725 4.893 -13.044 1.00 92.88 80 MET A N 1
ATOM 640 C CA . MET A 1 80 ? 23.681 5.448 -11.687 1.00 92.88 80 MET A CA 1
ATOM 641 C C . MET A 1 80 ? 25.056 5.429 -11.011 1.00 92.88 80 MET A C 1
ATOM 643 O O . MET A 1 80 ? 25.771 4.419 -11.007 1.00 92.88 80 MET A O 1
ATOM 647 N N . SER A 1 81 ? 25.375 6.523 -10.315 1.00 94.06 81 SER A N 1
ATOM 648 C CA . SER A 1 81 ? 26.537 6.573 -9.425 1.00 94.06 81 SER A CA 1
ATOM 649 C C . SER A 1 81 ? 26.452 5.489 -8.339 1.00 94.06 81 SER A C 1
ATOM 651 O O . SER A 1 81 ? 25.360 5.044 -7.967 1.00 94.06 81 SER A O 1
ATOM 653 N N . ASN A 1 82 ? 27.603 5.069 -7.804 1.00 91.00 82 ASN A N 1
ATOM 654 C CA . ASN A 1 82 ? 27.644 4.127 -6.678 1.00 91.00 82 ASN A CA 1
ATOM 655 C C . ASN A 1 82 ? 26.842 4.660 -5.477 1.00 91.00 82 ASN A C 1
ATOM 657 O O . ASN A 1 82 ? 26.125 3.899 -4.834 1.00 91.00 82 ASN A O 1
ATOM 661 N N . LEU A 1 83 ? 26.902 5.974 -5.229 1.00 88.44 83 LEU A N 1
ATOM 662 C CA . LEU A 1 83 ? 26.177 6.631 -4.143 1.00 88.44 83 LEU A CA 1
ATOM 663 C C . LEU A 1 83 ? 24.657 6.549 -4.339 1.00 88.44 83 LEU A C 1
ATOM 665 O O . LEU A 1 83 ? 23.929 6.185 -3.420 1.00 88.44 83 LEU A O 1
ATOM 669 N N . SER A 1 84 ? 24.176 6.816 -5.557 1.00 87.38 84 SER A N 1
ATOM 670 C CA . SER A 1 84 ? 22.753 6.701 -5.899 1.00 87.38 84 SER A CA 1
ATOM 671 C C . SER A 1 84 ? 22.253 5.261 -5.774 1.00 87.38 84 SER A C 1
ATOM 673 O O . SER A 1 84 ? 21.155 5.040 -5.271 1.00 87.38 84 SER A O 1
ATOM 675 N N . ARG A 1 85 ? 23.058 4.274 -6.194 1.00 87.06 85 ARG A N 1
ATOM 676 C CA . ARG A 1 85 ? 22.727 2.849 -6.028 1.00 87.06 85 ARG A CA 1
ATOM 677 C C . ARG A 1 85 ? 22.666 2.451 -4.555 1.00 87.06 85 ARG A C 1
ATOM 679 O O . ARG A 1 85 ? 21.703 1.801 -4.161 1.00 87.06 85 ARG A O 1
ATOM 686 N N . MET A 1 86 ? 23.628 2.897 -3.747 1.00 84.19 86 MET A N 1
ATOM 687 C CA . MET A 1 86 ? 23.658 2.642 -2.306 1.00 84.19 86 MET A CA 1
ATOM 688 C C . MET A 1 86 ? 22.418 3.212 -1.612 1.00 84.19 86 MET A C 1
ATOM 690 O O . MET A 1 86 ? 21.718 2.476 -0.923 1.00 84.19 86 MET A O 1
ATOM 694 N N . PHE A 1 87 ? 22.089 4.486 -1.835 1.00 81.81 87 PHE A N 1
ATOM 695 C CA . PHE A 1 87 ? 20.920 5.099 -1.200 1.00 81.81 87 PHE A CA 1
ATOM 696 C C . PHE A 1 87 ? 19.585 4.545 -1.698 1.00 81.81 87 PHE A C 1
ATOM 698 O O . PHE A 1 87 ? 18.608 4.580 -0.962 1.00 81.81 87 PHE A O 1
ATOM 705 N N . ARG A 1 88 ? 19.514 4.037 -2.932 1.00 79.94 88 ARG A N 1
ATOM 706 C CA . ARG A 1 88 ? 18.264 3.503 -3.483 1.00 79.94 88 ARG A CA 1
ATOM 707 C C . ARG A 1 88 ? 18.004 2.047 -3.102 1.00 79.94 88 ARG A C 1
ATOM 709 O O . ARG A 1 88 ? 16.852 1.696 -2.882 1.00 79.94 88 ARG A O 1
ATOM 716 N N . TYR A 1 89 ? 19.043 1.212 -3.052 1.00 79.00 89 TYR A N 1
ATOM 717 C CA . TYR A 1 89 ? 18.891 -0.246 -2.943 1.00 79.00 89 TYR A CA 1
ATOM 718 C C . TYR A 1 89 ? 19.543 -0.872 -1.707 1.00 79.00 89 TYR A C 1
ATOM 720 O O . TYR A 1 89 ? 19.286 -2.037 -1.429 1.00 79.00 89 TYR A O 1
ATOM 728 N N . THR A 1 90 ? 20.401 -0.150 -0.982 1.00 72.88 90 THR A N 1
ATOM 729 C CA . THR A 1 90 ? 21.174 -0.719 0.139 1.00 72.88 90 THR A CA 1
ATOM 730 C C . THR A 1 90 ? 20.850 -0.046 1.466 1.00 72.88 90 THR A C 1
ATOM 732 O O . THR A 1 90 ? 20.615 -0.723 2.459 1.00 72.88 90 THR A O 1
ATOM 735 N N . ALA A 1 91 ? 20.818 1.283 1.491 1.00 68.62 91 ALA A N 1
ATOM 736 C CA . ALA A 1 91 ? 20.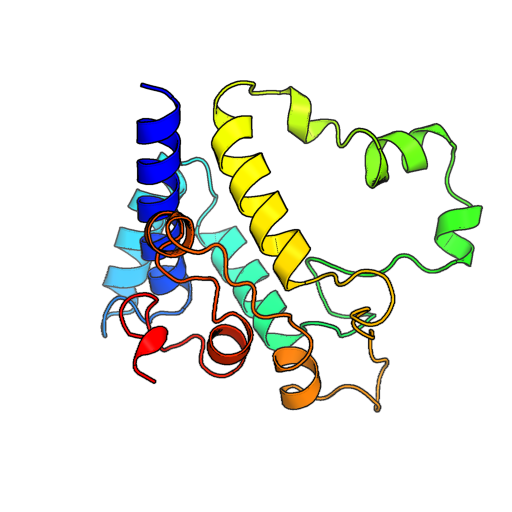557 2.070 2.686 1.00 68.62 91 ALA A CA 1
ATOM 737 C C . ALA A 1 91 ? 19.611 3.220 2.329 1.00 68.62 91 ALA A C 1
ATOM 739 O O . ALA A 1 91 ? 20.080 4.342 2.116 1.00 68.62 91 ALA A O 1
ATOM 740 N N . PRO A 1 92 ? 18.291 2.971 2.228 1.00 65.81 92 PRO A N 1
ATOM 741 C CA . PRO A 1 92 ? 17.334 4.039 1.996 1.00 65.81 92 PRO A CA 1
ATOM 742 C C . PRO A 1 92 ? 17.409 5.011 3.170 1.00 65.81 92 PRO A C 1
ATOM 744 O O . PRO A 1 92 ? 16.904 4.741 4.250 1.00 65.81 92 PRO A O 1
ATOM 747 N N . PHE A 1 93 ? 18.082 6.143 2.966 1.00 54.75 93 PHE A N 1
ATOM 748 C CA . PHE A 1 93 ? 18.349 7.161 3.985 1.00 54.75 93 PHE A CA 1
ATOM 749 C C . PHE A 1 93 ? 17.109 7.614 4.790 1.00 54.75 93 PHE A C 1
ATOM 751 O O . PHE A 1 93 ? 17.249 7.834 5.995 1.00 54.75 93 PHE A O 1
ATOM 758 N N . PRO A 1 94 ? 15.884 7.680 4.212 1.00 56.81 94 PRO A N 1
ATOM 759 C CA . PRO A 1 94 ? 14.670 7.960 4.987 1.00 56.81 94 PRO A CA 1
ATOM 760 C C . PRO A 1 94 ? 14.409 6.948 6.112 1.00 56.81 94 PRO A C 1
ATOM 762 O O . PRO A 1 94 ? 13.801 7.296 7.122 1.00 56.81 94 PRO A O 1
ATOM 765 N N . LEU A 1 95 ? 14.922 5.722 5.975 1.00 57.47 95 LEU A N 1
ATOM 766 C CA . LEU A 1 95 ? 14.808 4.654 6.961 1.00 57.47 95 LEU A CA 1
ATOM 767 C C . LEU A 1 95 ? 15.798 4.790 8.131 1.00 57.47 95 LEU A C 1
ATOM 769 O O . LEU A 1 95 ? 15.925 3.855 8.900 1.00 57.47 95 LEU A O 1
ATOM 773 N N . PHE A 1 96 ? 16.515 5.908 8.291 1.00 57.78 96 PHE A N 1
ATOM 774 C CA . PHE A 1 96 ? 17.411 6.135 9.440 1.00 57.78 96 PHE A CA 1
ATOM 775 C C . PHE A 1 96 ? 16.998 7.326 10.316 1.00 57.78 96 PHE A C 1
ATOM 777 O O . PHE A 1 96 ? 17.603 7.559 11.360 1.00 57.78 96 PHE A O 1
ATOM 784 N N . LEU A 1 97 ? 15.956 8.074 9.932 1.00 56.53 97 LEU A N 1
ATOM 785 C CA . LEU A 1 97 ? 15.593 9.332 10.597 1.00 56.53 97 LEU A CA 1
ATOM 786 C C . LEU A 1 97 ? 14.727 9.160 11.862 1.00 56.53 97 LEU A C 1
ATOM 788 O O . LEU A 1 97 ? 14.643 10.098 12.648 1.00 56.53 97 LEU A O 1
ATOM 792 N N . PHE A 1 98 ? 14.117 7.990 12.106 1.00 62.84 98 PHE A N 1
ATOM 793 C CA . PHE A 1 98 ? 13.218 7.777 13.257 1.00 62.84 98 PHE A CA 1
ATOM 794 C C . PHE A 1 98 ? 13.237 6.335 13.812 1.00 62.84 98 PHE A C 1
ATOM 796 O O . PHE A 1 98 ? 12.291 5.592 13.556 1.00 62.84 98 PHE A O 1
ATOM 803 N N . PRO A 1 99 ? 14.222 5.918 14.636 1.00 60.66 99 PRO A N 1
ATOM 804 C CA . PRO A 1 99 ? 14.376 4.532 15.125 1.00 60.66 99 PRO A CA 1
ATOM 805 C C . PRO A 1 99 ? 13.087 3.825 15.587 1.00 60.66 99 PRO A C 1
ATOM 807 O O . PRO A 1 99 ? 12.923 2.630 15.365 1.00 60.66 99 PRO A O 1
ATOM 810 N N . TYR A 1 100 ? 12.146 4.568 16.171 1.00 59.62 100 TYR A N 1
ATOM 811 C CA . TYR A 1 100 ? 10.884 4.048 16.702 1.00 59.62 100 TYR A CA 1
ATOM 812 C C . TYR A 1 100 ? 9.758 3.919 15.657 1.00 59.62 100 TYR A C 1
ATOM 814 O O . TYR A 1 100 ? 9.047 2.918 15.654 1.00 59.62 100 TYR A O 1
ATOM 822 N N . TYR A 1 101 ? 9.614 4.893 14.745 1.00 64.56 101 TYR A N 1
ATOM 823 C CA . TYR A 1 101 ? 8.678 4.820 13.606 1.00 64.56 101 TYR A CA 1
ATOM 824 C C . TYR A 1 101 ? 9.117 3.738 12.612 1.00 64.56 101 TYR A C 1
ATOM 826 O O . TYR A 1 101 ? 8.289 3.071 11.995 1.00 64.56 101 TYR A O 1
ATOM 834 N N . LEU A 1 102 ? 10.431 3.507 12.528 1.00 64.75 102 LEU A N 1
ATOM 835 C CA . LEU A 1 102 ? 11.010 2.485 11.673 1.00 64.75 102 LEU A CA 1
ATOM 836 C C . LEU A 1 102 ? 10.527 1.088 12.010 1.00 64.75 102 LEU A C 1
ATOM 838 O O . LEU A 1 102 ? 10.309 0.345 11.080 1.00 64.75 102 LEU A O 1
ATOM 842 N N . VAL A 1 103 ? 10.315 0.690 13.266 1.00 71.44 103 VAL A N 1
ATOM 843 C CA . VAL A 1 103 ? 9.912 -0.710 13.514 1.00 71.44 103 VAL A CA 1
ATOM 844 C C . VAL A 1 103 ? 8.577 -1.020 12.836 1.00 71.44 103 VAL A C 1
ATOM 846 O O . VAL A 1 103 ? 8.467 -2.021 12.137 1.00 71.44 103 VAL A O 1
ATOM 84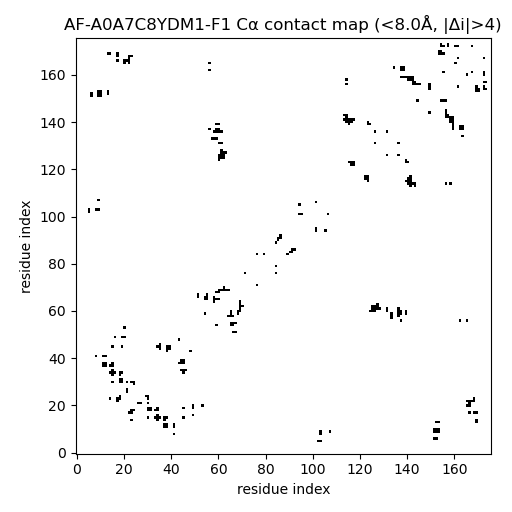9 N N . PHE A 1 104 ? 7.597 -0.125 12.970 1.00 73.69 104 PHE A N 1
ATOM 850 C CA . PHE A 1 104 ? 6.304 -0.263 12.306 1.00 73.69 104 PHE A CA 1
ATOM 851 C C . PHE A 1 104 ? 6.414 -0.122 10.778 1.00 73.69 104 PHE A C 1
ATOM 853 O O . PHE A 1 104 ? 5.947 -0.992 10.046 1.00 73.69 104 PHE A O 1
ATOM 860 N N . VAL A 1 105 ? 7.077 0.931 10.285 1.00 74.38 105 VAL A N 1
ATOM 861 C CA . VAL A 1 105 ? 7.206 1.181 8.838 1.00 74.38 105 VAL A CA 1
ATOM 862 C C . VAL A 1 105 ? 8.028 0.109 8.139 1.00 74.38 105 VAL A C 1
ATOM 864 O O . VAL A 1 105 ? 7.642 -0.346 7.071 1.00 74.38 105 VAL A O 1
ATOM 867 N N . MET A 1 106 ? 9.145 -0.311 8.729 1.00 73.50 106 MET A N 1
ATOM 868 C CA . MET A 1 106 ? 10.005 -1.369 8.197 1.00 73.50 106 MET A CA 1
ATOM 869 C C . MET A 1 106 ? 9.267 -2.690 8.161 1.00 73.50 106 MET A C 1
ATOM 871 O O . MET A 1 106 ? 9.407 -3.426 7.194 1.00 73.50 106 MET A O 1
ATOM 875 N N . TRP A 1 107 ? 8.479 -2.987 9.192 1.00 77.69 107 TRP A N 1
ATOM 876 C CA . TRP A 1 107 ? 7.687 -4.201 9.229 1.00 77.69 107 TRP A CA 1
ATOM 877 C C . TRP A 1 107 ? 6.606 -4.215 8.147 1.00 77.69 107 TRP A C 1
ATOM 879 O O . TRP A 1 107 ? 6.538 -5.157 7.362 1.00 77.69 107 TRP A O 1
ATOM 889 N N . PHE A 1 108 ? 5.824 -3.140 8.034 1.00 78.38 108 PHE A N 1
ATOM 890 C CA . PHE A 1 108 ? 4.806 -3.028 6.993 1.00 78.38 108 PHE A CA 1
ATOM 891 C C . PHE A 1 108 ? 5.423 -3.036 5.584 1.00 78.38 108 PHE A C 1
ATOM 893 O O . PHE A 1 108 ? 4.954 -3.751 4.700 1.00 78.38 108 PHE A O 1
ATOM 900 N N . ALA A 1 109 ? 6.521 -2.301 5.381 1.00 78.94 109 ALA A N 1
ATOM 901 C CA . ALA A 1 109 ? 7.264 -2.297 4.124 1.00 78.94 109 ALA A CA 1
ATOM 902 C C . ALA A 1 109 ? 7.842 -3.678 3.795 1.00 78.94 109 ALA A C 1
ATOM 904 O O . ALA A 1 109 ? 7.838 -4.074 2.634 1.00 78.94 109 ALA A O 1
ATOM 905 N N . PHE A 1 110 ? 8.307 -4.424 4.799 1.00 80.75 110 PHE A N 1
ATOM 906 C CA . PHE A 1 110 ? 8.805 -5.783 4.630 1.00 80.75 110 PHE A CA 1
ATOM 907 C C . PHE A 1 110 ? 7.691 -6.742 4.201 1.00 80.75 110 PHE A C 1
ATOM 909 O O . PHE A 1 110 ? 7.855 -7.437 3.201 1.00 80.75 110 PHE A O 1
ATOM 916 N N . VAL A 1 111 ? 6.550 -6.748 4.897 1.00 83.94 111 VAL A N 1
ATOM 917 C CA . VAL A 1 111 ? 5.394 -7.585 4.533 1.00 83.94 111 VAL A CA 1
A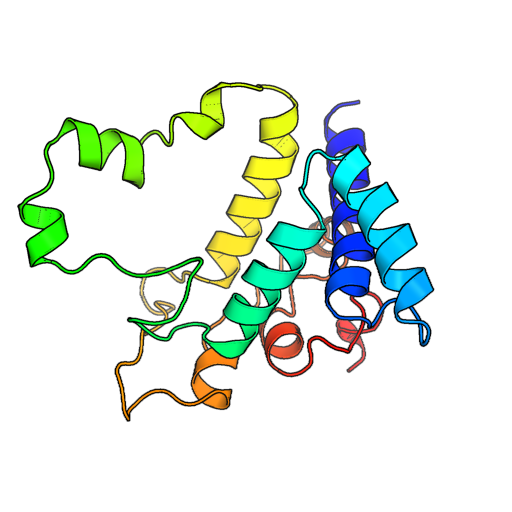TOM 918 C C . VAL A 1 111 ? 4.909 -7.242 3.121 1.00 83.94 111 VAL A C 1
ATOM 920 O O . VAL A 1 111 ? 4.837 -8.127 2.271 1.00 83.94 111 VAL A O 1
ATOM 923 N N . SER A 1 112 ? 4.705 -5.955 2.819 1.00 85.62 112 SER A N 1
ATOM 924 C CA . SER A 1 112 ? 4.296 -5.504 1.481 1.00 85.62 112 SER A CA 1
ATOM 925 C C . SER A 1 112 ? 5.312 -5.888 0.400 1.00 85.62 112 SER A C 1
ATOM 927 O O . SER A 1 112 ? 4.935 -6.349 -0.676 1.00 85.62 112 SER A O 1
ATOM 929 N N . TYR A 1 113 ? 6.612 -5.771 0.688 1.00 85.88 113 TYR A N 1
ATOM 930 C CA . TYR A 1 113 ? 7.660 -6.212 -0.226 1.00 85.88 113 TYR A CA 1
ATOM 931 C C . TYR A 1 113 ? 7.561 -7.714 -0.503 1.00 85.88 113 TYR A C 1
ATOM 933 O O . TYR A 1 113 ? 7.577 -8.113 -1.663 1.00 85.88 113 TYR A O 1
ATOM 941 N N . MET A 1 114 ? 7.403 -8.540 0.534 1.00 87.00 114 MET A N 1
ATOM 942 C CA . MET A 1 114 ? 7.290 -10.000 0.418 1.00 87.00 114 MET A CA 1
ATOM 943 C C . MET A 1 114 ? 6.041 -10.454 -0.350 1.00 87.00 114 MET A C 1
ATOM 945 O O . MET A 1 114 ? 6.069 -11.507 -0.991 1.00 87.00 114 MET A O 1
ATOM 949 N N . GLN A 1 115 ? 4.966 -9.667 -0.298 1.00 89.31 115 GLN A N 1
ATOM 950 C CA . GLN A 1 115 ? 3.728 -9.888 -1.053 1.00 89.31 115 GLN A CA 1
ATOM 951 C C . GLN A 1 115 ? 3.829 -9.428 -2.515 1.00 89.31 115 GLN A C 1
ATOM 953 O O . GLN A 1 115 ? 3.051 -9.858 -3.363 1.00 89.31 115 GLN A O 1
ATOM 958 N N . HIS A 1 116 ? 4.785 -8.557 -2.838 1.00 90.19 116 HIS A N 1
ATOM 959 C CA . HIS A 1 116 ? 4.982 -8.015 -4.186 1.00 90.19 116 HIS A CA 1
ATOM 960 C C . HIS A 1 116 ? 6.224 -8.553 -4.899 1.00 90.19 116 HIS A C 1
ATOM 962 O O . HIS A 1 116 ? 6.368 -8.369 -6.105 1.00 90.19 116 HIS A O 1
ATOM 968 N N . HIS A 1 117 ? 7.112 -9.239 -4.178 1.00 87.50 117 HIS A N 1
ATOM 969 C CA . HIS A 1 117 ? 8.374 -9.747 -4.699 1.00 87.50 117 HIS A CA 1
ATOM 970 C C . HIS A 1 117 ? 8.618 -11.176 -4.218 1.00 87.50 117 HIS A C 1
ATOM 972 O O . HIS A 1 117 ? 8.914 -11.427 -3.050 1.00 87.50 117 HIS A O 1
ATOM 978 N N . GLY A 1 118 ? 8.549 -12.121 -5.153 1.00 85.00 118 GLY A N 1
ATOM 979 C CA . GLY A 1 118 ? 9.030 -13.481 -4.937 1.00 85.00 118 GLY A CA 1
ATOM 980 C C . GLY A 1 118 ? 10.526 -13.628 -5.197 1.00 85.00 118 GLY A C 1
ATOM 981 O O . GLY A 1 118 ? 11.155 -12.818 -5.886 1.00 85.00 118 GLY A O 1
ATOM 982 N N . GLN A 1 119 ? 11.101 -14.700 -4.660 1.00 82.62 119 GLN A N 1
ATOM 983 C CA . GLN A 1 119 ? 12.488 -15.098 -4.899 1.00 82.62 119 GLN A CA 1
ATOM 984 C C . GLN A 1 119 ? 12.538 -16.463 -5.592 1.00 82.62 119 GLN A C 1
ATOM 986 O O . GLN A 1 119 ? 11.614 -17.261 -5.480 1.00 82.62 119 GLN A O 1
ATOM 991 N N . GLY A 1 120 ? 13.623 -16.734 -6.325 1.00 88.00 120 GLY A N 1
ATOM 992 C CA . GLY A 1 120 ? 13.788 -18.002 -7.042 1.00 88.00 120 GLY A CA 1
ATOM 993 C C . GLY A 1 120 ? 12.675 -18.241 -8.066 1.00 88.00 120 GLY A C 1
ATOM 994 O O . GLY A 1 120 ? 12.511 -17.441 -8.989 1.00 88.00 120 GLY A O 1
ATOM 995 N N . GLU A 1 121 ? 11.939 -19.335 -7.885 1.00 85.25 121 GLU A N 1
ATOM 996 C CA . GLU A 1 121 ? 10.835 -19.764 -8.753 1.00 85.25 121 GLU A CA 1
ATOM 997 C C . GLU A 1 121 ? 9.557 -18.927 -8.569 1.00 85.25 121 GLU A C 1
ATOM 999 O O . GLU A 1 121 ? 8.742 -18.859 -9.481 1.00 85.25 121 GLU A O 1
ATOM 1004 N N . GLU A 1 122 ? 9.407 -18.209 -7.449 1.00 86.12 122 GLU A N 1
ATOM 1005 C CA . GLU A 1 122 ? 8.229 -17.371 -7.162 1.00 86.12 122 GLU A CA 1
ATOM 1006 C C . GLU A 1 122 ? 8.313 -15.961 -7.772 1.00 86.12 122 GLU A C 1
ATOM 1008 O O . GLU A 1 122 ? 7.483 -15.097 -7.486 1.00 86.12 122 GLU A O 1
ATOM 1013 N N . ARG A 1 123 ? 9.357 -15.659 -8.553 1.00 88.56 123 ARG A N 1
ATOM 1014 C CA . ARG A 1 123 ? 9.572 -14.310 -9.094 1.00 88.56 123 ARG A CA 1
ATOM 1015 C C . ARG A 1 123 ? 8.381 -13.852 -9.933 1.00 88.56 123 ARG A C 1
ATOM 1017 O O . ARG A 1 123 ? 8.029 -14.467 -10.936 1.00 88.56 123 ARG A O 1
ATOM 1024 N N . LEU A 1 124 ? 7.841 -12.703 -9.552 1.00 90.62 124 LEU A N 1
ATOM 1025 C CA . LEU A 1 124 ? 6.698 -12.091 -10.206 1.00 90.62 124 LEU A CA 1
ATOM 1026 C C . LEU A 1 124 ? 7.134 -11.272 -11.437 1.00 90.62 124 LEU A C 1
ATOM 1028 O O . LEU A 1 124 ? 8.119 -10.528 -11.360 1.00 90.62 124 LEU A O 1
ATOM 1032 N N . PRO A 1 125 ? 6.444 -11.403 -12.585 1.00 91.12 125 PRO A N 1
ATOM 1033 C CA . PRO A 1 125 ? 6.771 -10.658 -13.796 1.00 91.12 125 PRO A CA 1
ATOM 1034 C C . PRO A 1 125 ? 6.295 -9.201 -13.730 1.00 91.12 125 PRO A C 1
ATOM 1036 O O . PRO A 1 125 ? 5.326 -8.877 -13.060 1.00 91.12 125 PRO A O 1
ATOM 1039 N N . TYR A 1 126 ? 6.922 -8.326 -14.515 1.00 90.31 126 TYR A N 1
ATOM 1040 C CA . TYR A 1 126 ? 6.362 -7.012 -14.849 1.00 90.31 126 TYR A CA 1
ATOM 1041 C C . TYR A 1 126 ? 5.949 -7.011 -16.316 1.00 90.31 126 TYR A C 1
ATOM 1043 O O . TYR A 1 126 ? 6.713 -7.454 -17.177 1.00 90.31 126 TYR A O 1
ATOM 1051 N N . TYR A 1 127 ? 4.770 -6.476 -16.616 1.00 92.12 127 TYR A N 1
ATOM 1052 C CA . TYR A 1 127 ? 4.222 -6.458 -17.971 1.00 92.12 127 TYR A CA 1
ATOM 1053 C C . TYR A 1 127 ? 4.393 -5.085 -18.618 1.00 92.12 127 TYR A C 1
ATOM 1055 O O . TYR A 1 127 ? 4.336 -4.047 -17.951 1.00 92.12 127 TYR A O 1
ATOM 1063 N N . ARG A 1 128 ? 4.579 -5.063 -19.943 1.00 90.12 128 ARG A N 1
ATOM 1064 C CA . ARG A 1 128 ? 4.695 -3.818 -20.716 1.00 90.12 128 ARG A CA 1
ATOM 1065 C C . ARG A 1 128 ? 3.530 -3.637 -21.674 1.00 90.12 128 ARG A C 1
ATOM 1067 O O . ARG A 1 128 ? 3.192 -4.541 -22.438 1.00 90.12 128 ARG A O 1
ATOM 1074 N N . ARG A 1 129 ? 3.030 -2.400 -21.765 1.00 87.56 129 ARG A N 1
ATOM 1075 C CA . ARG A 1 129 ? 2.106 -1.953 -22.821 1.00 87.56 129 ARG A CA 1
ATOM 1076 C C . ARG A 1 129 ? 0.920 -2.921 -22.963 1.00 87.56 129 ARG A C 1
ATOM 1078 O O . ARG A 1 129 ? 0.136 -3.072 -22.040 1.00 87.56 129 ARG A O 1
ATOM 1085 N N . LYS A 1 130 ? 0.809 -3.595 -24.114 1.00 90.50 130 LYS A N 1
ATOM 1086 C CA . LYS A 1 130 ? -0.308 -4.482 -24.475 1.00 90.50 130 LYS A CA 1
ATOM 1087 C C . LYS A 1 130 ? -0.321 -5.816 -23.721 1.00 90.50 130 LYS A C 1
ATOM 1089 O O . LYS A 1 130 ? -1.325 -6.514 -23.771 1.00 90.50 130 LYS A O 1
ATOM 1094 N N . GLU A 1 131 ? 0.780 -6.198 -23.078 1.00 93.38 131 GLU A N 1
ATOM 1095 C CA . GLU A 1 131 ? 0.851 -7.445 -22.303 1.00 93.38 131 GLU A CA 1
ATOM 1096 C C . GLU A 1 131 ? 0.174 -7.309 -20.940 1.00 93.38 131 GLU A C 1
ATOM 1098 O O . GLU A 1 131 ? -0.243 -8.312 -20.354 1.00 93.38 131 GLU A O 1
ATOM 1103 N N . TRP A 1 132 ? 0.066 -6.075 -20.447 1.00 95.75 132 TRP A N 1
ATOM 1104 C CA . TRP A 1 132 ? -0.579 -5.775 -19.185 1.00 95.75 132 TRP A CA 1
ATOM 1105 C C . TRP A 1 132 ? -2.093 -5.648 -19.367 1.00 95.75 132 TRP A C 1
ATOM 1107 O O . TRP A 1 132 ? -2.586 -5.074 -20.339 1.00 95.75 132 TRP A O 1
ATOM 1117 N N . ASN A 1 133 ? -2.831 -6.156 -18.390 1.00 93.75 133 ASN A N 1
ATOM 1118 C CA . ASN A 1 133 ? -4.215 -5.792 -18.132 1.00 93.75 133 ASN A CA 1
ATOM 1119 C C . ASN A 1 133 ? -4.448 -5.837 -16.617 1.00 93.75 133 ASN A C 1
ATOM 1121 O O . ASN A 1 133 ? -3.650 -6.432 -15.891 1.00 93.75 133 ASN A O 1
ATOM 1125 N N . HIS A 1 134 ? -5.542 -5.232 -16.156 1.00 91.44 134 HIS A N 1
ATOM 1126 C CA . HIS A 1 134 ? -5.827 -5.103 -14.727 1.00 91.44 134 HIS A CA 1
ATOM 1127 C C . HIS A 1 134 ? -5.849 -6.455 -13.997 1.00 91.44 134 HIS A C 1
ATOM 1129 O O . HIS A 1 134 ? -5.234 -6.585 -12.947 1.00 91.44 134 HIS A O 1
ATOM 1135 N N . LEU A 1 135 ? -6.459 -7.486 -14.596 1.00 93.69 135 LEU A N 1
ATOM 1136 C CA . LEU A 1 135 ? -6.518 -8.825 -14.005 1.00 93.69 135 LEU A CA 1
ATOM 1137 C C . LEU A 1 135 ? -5.121 -9.441 -13.827 1.00 93.69 135 LEU A C 1
ATOM 1139 O O . LEU A 1 135 ? -4.804 -9.958 -12.763 1.00 93.69 135 LEU A O 1
ATOM 1143 N N . ARG A 1 136 ? -4.261 -9.364 -14.851 1.00 93.56 136 ARG A N 1
ATOM 1144 C CA . ARG A 1 136 ? -2.868 -9.832 -14.761 1.00 93.56 136 ARG A CA 1
ATOM 1145 C C . ARG A 1 136 ? -2.092 -9.067 -13.702 1.00 93.56 136 ARG A C 1
ATOM 1147 O O . ARG A 1 136 ? -1.342 -9.689 -12.960 1.00 93.56 136 ARG A O 1
ATOM 1154 N N . GLY A 1 137 ? -2.276 -7.749 -13.649 1.00 92.56 137 GLY A N 1
ATOM 1155 C CA . GLY A 1 137 ? -1.696 -6.891 -12.622 1.00 92.56 137 GLY A CA 1
ATOM 1156 C C . GLY A 1 137 ? -2.073 -7.370 -11.226 1.00 92.56 137 GLY A C 1
ATOM 1157 O O . GLY A 1 137 ? -1.198 -7.794 -10.482 1.00 92.56 137 GLY A O 1
ATOM 1158 N N . ALA A 1 138 ? -3.370 -7.418 -10.919 1.00 91.81 138 ALA A N 1
ATOM 1159 C CA . ALA A 1 138 ? -3.889 -7.825 -9.614 1.00 91.81 138 ALA A CA 1
ATOM 1160 C C . ALA A 1 138 ? -3.429 -9.230 -9.172 1.00 91.81 138 ALA A C 1
ATOM 1162 O O . ALA A 1 138 ? -3.075 -9.437 -8.012 1.00 91.81 138 ALA A O 1
ATOM 1163 N N . LEU A 1 139 ? -3.351 -10.185 -10.108 1.00 93.00 139 LEU A N 1
ATOM 1164 C CA . LEU A 1 139 ? -2.863 -11.548 -9.845 1.00 93.00 139 LEU A CA 1
ATOM 1165 C C . LEU A 1 139 ? -1.344 -11.639 -9.633 1.00 93.00 139 LEU A C 1
ATOM 1167 O O . LEU A 1 139 ? -0.839 -12.686 -9.240 1.00 93.00 139 LEU A O 1
ATOM 1171 N N . THR A 1 140 ? -0.595 -10.571 -9.904 1.00 93.06 140 THR A N 1
ATOM 1172 C CA . THR A 1 140 ? 0.868 -10.548 -9.786 1.00 93.06 140 THR A CA 1
ATOM 1173 C C . THR A 1 140 ? 1.290 -10.111 -8.385 1.00 93.06 140 THR A C 1
ATOM 1175 O O . THR A 1 140 ? 2.086 -9.198 -8.181 1.00 93.06 140 THR A O 1
ATOM 1178 N N . THR A 1 141 ? 0.719 -10.774 -7.390 1.00 91.25 141 THR A N 1
ATOM 1179 C CA . THR A 1 141 ? 1.084 -10.676 -5.978 1.00 91.25 141 THR A CA 1
ATOM 1180 C C . THR A 1 141 ? 1.226 -12.089 -5.418 1.00 91.25 141 THR A C 1
ATOM 1182 O O . THR A 1 141 ? 0.836 -13.062 -6.061 1.00 91.25 141 THR A O 1
ATOM 1185 N N . LEU A 1 142 ? 1.858 -12.222 -4.259 1.00 90.00 142 LEU A N 1
ATOM 1186 C CA . LEU A 1 142 ? 2.032 -13.495 -3.574 1.00 90.00 142 LEU A CA 1
ATOM 1187 C C . LEU A 1 142 ? 1.261 -13.459 -2.268 1.00 90.00 142 LEU A C 1
ATOM 1189 O O . LEU A 1 142 ? 1.426 -12.540 -1.462 1.00 90.00 142 LEU A O 1
ATOM 1193 N N . GLU A 1 143 ? 0.463 -14.494 -2.054 1.00 88.06 143 GLU A N 1
ATOM 1194 C CA . GLU A 1 143 ? -0.096 -14.773 -0.742 1.00 88.06 143 GLU A CA 1
ATOM 1195 C C . GLU A 1 143 ? 1.002 -15.323 0.162 1.00 88.06 143 GLU A C 1
ATOM 1197 O O . GLU A 1 143 ? 1.841 -16.133 -0.246 1.00 88.06 143 GLU A O 1
ATOM 1202 N N . ARG A 1 144 ? 1.031 -14.825 1.393 1.00 86.19 144 ARG A N 1
ATOM 1203 C CA . ARG A 1 144 ? 2.015 -15.210 2.400 1.00 86.19 144 ARG A CA 1
ATOM 1204 C C . ARG A 1 144 ? 1.260 -15.600 3.659 1.00 86.19 144 ARG A C 1
ATOM 1206 O O . ARG A 1 144 ? 0.527 -14.778 4.196 1.00 86.19 144 ARG A O 1
ATOM 1213 N N . ASP A 1 145 ? 1.458 -16.841 4.089 1.00 84.50 145 ASP A N 1
ATOM 1214 C CA . ASP A 1 145 ? 0.988 -17.352 5.375 1.00 84.50 145 ASP A CA 1
ATOM 1215 C C . ASP A 1 145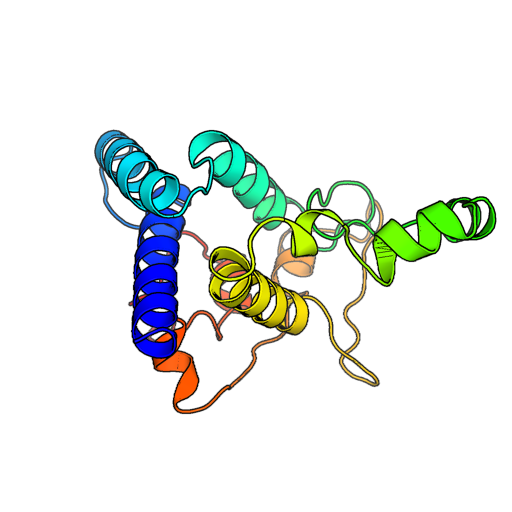 ? 2.093 -17.111 6.409 1.00 84.50 145 ASP A C 1
ATOM 1217 O O . ASP A 1 145 ? 3.183 -17.693 6.326 1.00 84.50 145 ASP A O 1
ATOM 1221 N N . TYR A 1 146 ? 1.837 -16.201 7.349 1.00 81.88 146 TYR A N 1
ATOM 1222 C CA . TYR A 1 146 ? 2.746 -15.920 8.460 1.00 81.88 146 TYR A CA 1
ATOM 1223 C C . TYR A 1 146 ? 2.290 -16.600 9.765 1.00 81.88 146 TYR A C 1
ATOM 1225 O O . TYR A 1 146 ? 2.810 -16.303 10.851 1.00 81.88 146 TYR A O 1
ATOM 1233 N N . GLY A 1 147 ? 1.323 -17.515 9.685 1.00 84.94 147 GLY A N 1
ATOM 1234 C CA . GLY A 1 147 ? 0.745 -18.252 10.795 1.00 84.94 147 GLY A CA 1
ATOM 1235 C C . GLY A 1 147 ? 0.091 -17.321 11.809 1.00 84.94 147 GLY A C 1
ATOM 1236 O O . GLY A 1 147 ? -0.751 -16.486 11.493 1.00 84.94 147 GLY A O 1
ATOM 1237 N N . VAL A 1 148 ? 0.511 -17.414 13.072 1.00 80.06 148 VAL A N 1
ATOM 1238 C CA . VAL A 1 148 ? -0.033 -16.565 14.150 1.00 80.06 148 VAL A CA 1
ATOM 1239 C C . VAL A 1 148 ? 0.196 -15.065 13.925 1.00 80.06 148 VAL A C 1
ATOM 1241 O O . VAL A 1 148 ? -0.480 -14.247 14.548 1.00 80.06 148 VAL A O 1
ATOM 1244 N N . LEU A 1 149 ? 1.143 -14.691 13.058 1.00 80.12 149 LEU A N 1
ATOM 1245 C CA . LEU A 1 149 ? 1.410 -13.293 12.735 1.00 80.12 149 LEU A CA 1
ATOM 1246 C C . LEU A 1 149 ? 0.378 -12.706 11.758 1.00 80.12 149 LEU A C 1
ATOM 1248 O O . LEU A 1 149 ? 0.283 -11.485 11.670 1.00 80.12 149 LEU A O 1
ATOM 1252 N N . ASP A 1 150 ? -0.439 -13.518 11.083 1.00 78.25 150 ASP A N 1
ATOM 1253 C CA . ASP A 1 150 ? -1.493 -13.005 10.195 1.00 78.25 150 ASP A CA 1
ATOM 1254 C C . ASP A 1 150 ? -2.541 -12.202 10.967 1.00 78.25 150 ASP A C 1
ATOM 1256 O O . ASP A 1 150 ? -2.955 -11.127 10.527 1.00 78.25 150 ASP A O 1
ATOM 1260 N N . TYR A 1 151 ? -2.854 -12.627 12.195 1.00 76.06 151 TYR A N 1
ATOM 1261 C CA . TYR A 1 151 ? -3.720 -11.879 13.109 1.00 76.06 151 TYR A CA 1
ATOM 1262 C C . TYR A 1 151 ? -3.136 -10.513 13.493 1.00 76.06 151 TYR A C 1
ATOM 1264 O O . TYR A 1 151 ? -3.882 -9.582 13.787 1.00 76.06 151 TYR A O 1
ATOM 1272 N N . ILE A 1 152 ? -1.806 -10.372 13.478 1.00 75.38 152 ILE A N 1
ATOM 1273 C CA . ILE A 1 152 ? -1.119 -9.116 13.802 1.00 75.38 152 ILE A CA 1
ATOM 1274 C C . ILE A 1 152 ? -1.177 -8.134 12.626 1.00 75.38 152 ILE A C 1
ATOM 1276 O O . ILE A 1 152 ? -1.237 -6.923 12.843 1.00 75.38 152 ILE A O 1
ATOM 1280 N N . HIS A 1 153 ? -1.210 -8.632 11.389 1.00 74.31 153 HIS A N 1
ATOM 1281 C CA . HIS A 1 153 ? -1.396 -7.801 10.191 1.00 74.31 153 HIS A CA 1
ATOM 1282 C C . HIS A 1 153 ? -2.825 -7.840 9.684 1.00 74.31 153 HIS A C 1
ATOM 1284 O O . HIS A 1 153 ? -3.051 -7.551 8.515 1.00 74.31 153 HIS A O 1
ATOM 1290 N N . HIS A 1 154 ? -3.790 -8.187 10.537 1.00 74.38 154 HIS A N 1
ATOM 1291 C CA . HIS A 1 154 ? -5.200 -8.089 10.187 1.00 74.38 154 HIS A CA 1
ATOM 1292 C C . HIS A 1 154 ? -5.572 -8.887 8.922 1.00 74.38 154 HIS A C 1
ATOM 1294 O O . HIS A 1 154 ? -6.392 -8.442 8.124 1.00 74.38 154 HIS A O 1
ATOM 1300 N N . ASN A 1 155 ? -4.950 -10.058 8.738 1.00 72.56 155 ASN A N 1
ATOM 1301 C CA . ASN A 1 155 ? -5.138 -10.961 7.600 1.00 72.56 155 ASN A CA 1
ATOM 1302 C C . ASN A 1 155 ? -4.844 -10.342 6.222 1.00 72.56 155 ASN A C 1
ATOM 1304 O O . ASN A 1 155 ? -5.325 -10.828 5.204 1.00 72.56 155 ASN A O 1
ATOM 1308 N N . LEU A 1 156 ? -3.979 -9.324 6.159 1.00 69.62 156 LEU A N 1
ATOM 1309 C CA . LEU A 1 156 ? -3.480 -8.758 4.897 1.00 69.62 156 LEU A CA 1
ATOM 1310 C C . LEU A 1 156 ? -2.707 -9.775 4.022 1.00 69.62 156 LEU A C 1
ATOM 1312 O O . LEU A 1 156 ? -2.307 -9.428 2.916 1.00 69.62 156 LEU A O 1
ATOM 1316 N N . GLY A 1 157 ? -2.471 -11.006 4.498 1.00 69.44 157 GLY A N 1
ATOM 1317 C CA . GLY A 1 157 ? -1.802 -12.091 3.770 1.00 69.44 157 GLY A CA 1
ATOM 1318 C C . GLY A 1 157 ? -2.525 -12.544 2.495 1.00 69.44 157 GLY A C 1
ATOM 1319 O O . GLY A 1 157 ? -1.853 -12.942 1.542 1.00 69.44 157 GLY A O 1
ATOM 1320 N N . THR A 1 158 ? -3.856 -12.398 2.422 1.00 82.19 158 THR A N 1
ATOM 1321 C CA . THR A 1 158 ? -4.695 -12.675 1.234 1.00 82.19 158 THR A CA 1
ATOM 1322 C C . THR A 1 158 ? -4.618 -11.530 0.216 1.00 82.19 158 THR A C 1
ATOM 1324 O O . THR A 1 158 ? -5.612 -10.886 -0.140 1.00 82.19 158 THR A O 1
ATOM 1327 N N . HIS A 1 159 ? -3.397 -11.202 -0.208 1.00 89.62 159 HIS A N 1
ATOM 1328 C CA . HIS A 1 159 ? -3.127 -9.969 -0.948 1.00 89.62 159 HIS A CA 1
ATOM 1329 C C . HIS A 1 159 ? -3.619 -10.014 -2.397 1.00 89.62 159 HIS A C 1
ATOM 1331 O O . HIS A 1 159 ? -4.009 -8.984 -2.942 1.00 89.62 159 HIS A O 1
ATOM 1337 N N . ILE A 1 160 ? -3.673 -11.200 -3.011 1.00 91.38 160 ILE A N 1
ATOM 1338 C CA . ILE A 1 160 ? -4.222 -11.370 -4.365 1.00 91.38 160 ILE A CA 1
ATOM 1339 C C . ILE A 1 160 ? -5.699 -10.973 -4.379 1.00 91.38 160 ILE A C 1
ATOM 1341 O O . ILE A 1 160 ? -6.119 -10.157 -5.202 1.00 91.38 160 ILE A O 1
ATOM 1345 N N . LEU A 1 161 ? -6.481 -11.509 -3.437 1.00 90.19 161 LEU A N 1
ATOM 1346 C CA . LEU A 1 161 ? -7.902 -11.191 -3.321 1.00 90.19 161 LEU A CA 1
ATOM 1347 C C . LEU A 1 161 ? -8.118 -9.708 -3.022 1.00 90.19 161 LEU A C 1
ATOM 1349 O O . LEU A 1 161 ? -8.988 -9.075 -3.616 1.00 90.19 161 LEU A O 1
ATOM 1353 N N . HIS A 1 162 ? -7.269 -9.138 -2.168 1.00 92.44 162 HIS A N 1
ATOM 1354 C CA . HIS A 1 162 ? -7.282 -7.713 -1.881 1.00 92.44 162 HIS A CA 1
ATOM 1355 C C . HIS A 1 162 ? -7.051 -6.848 -3.137 1.00 92.44 162 HIS A C 1
ATOM 1357 O O . HIS A 1 162 ? -7.734 -5.843 -3.316 1.00 92.44 162 HIS A O 1
ATOM 1363 N N . HIS A 1 163 ? -6.137 -7.238 -4.032 1.00 92.94 163 HIS A N 1
ATOM 1364 C CA . HIS A 1 163 ? -5.904 -6.538 -5.305 1.00 92.94 163 HIS A CA 1
ATOM 1365 C C . HIS A 1 163 ? -7.059 -6.673 -6.298 1.00 92.94 163 HIS A C 1
ATOM 1367 O O . HIS A 1 163 ? -7.326 -5.752 -7.068 1.00 92.94 163 HIS A O 1
ATOM 1373 N N . LEU A 1 164 ? -7.754 -7.811 -6.288 1.00 92.62 164 LEU A N 1
ATOM 1374 C CA . LEU A 1 164 ? -8.922 -8.039 -7.142 1.00 92.62 164 LEU A CA 1
ATOM 1375 C C . LEU A 1 164 ? -10.162 -7.292 -6.639 1.00 92.62 164 LEU A C 1
ATOM 1377 O O . LEU A 1 164 ? -10.937 -6.768 -7.440 1.00 92.62 164 LEU A O 1
ATOM 1381 N N . PHE A 1 165 ? -10.343 -7.243 -5.319 1.00 92.44 165 PHE A N 1
ATOM 1382 C CA . PHE A 1 165 ? -11.529 -6.701 -4.663 1.00 92.44 165 PHE A CA 1
ATOM 1383 C C . PHE A 1 165 ? -11.150 -5.787 -3.487 1.00 92.44 165 PHE A C 1
ATOM 1385 O O . PHE A 1 165 ? -11.481 -6.081 -2.336 1.00 92.44 165 PHE A O 1
ATOM 1392 N N . PRO A 1 166 ? -10.504 -4.634 -3.743 1.00 90.75 166 PRO A N 1
ATOM 1393 C CA . PRO A 1 166 ? -10.055 -3.735 -2.678 1.00 90.75 166 PRO A CA 1
ATOM 1394 C C . PRO A 1 166 ? -11.209 -3.140 -1.852 1.00 90.75 166 PRO A C 1
ATOM 1396 O O . PRO A 1 166 ? -10.994 -2.620 -0.760 1.00 90.75 166 PRO A O 1
ATOM 1399 N N . GLN A 1 167 ? -12.447 -3.227 -2.349 1.00 91.00 167 GLN A N 1
ATOM 1400 C CA . GLN A 1 167 ? -13.659 -2.810 -1.641 1.00 91.00 167 GLN A CA 1
ATOM 1401 C C . GLN A 1 167 ? -14.113 -3.798 -0.555 1.00 91.00 167 GLN A C 1
ATOM 1403 O O . GLN A 1 167 ? -15.018 -3.463 0.208 1.00 91.00 167 GLN A O 1
ATOM 1408 N N . ILE A 1 168 ? -13.517 -4.989 -0.466 1.00 90.88 168 ILE A N 1
ATOM 1409 C CA . ILE A 1 168 ? -13.736 -5.894 0.663 1.00 90.88 168 ILE A CA 1
ATOM 1410 C C . ILE A 1 168 ? -12.844 -5.410 1.813 1.00 90.88 168 ILE A C 1
ATOM 1412 O O . ILE A 1 168 ? -11.626 -5.317 1.638 1.00 90.88 168 ILE A O 1
ATOM 1416 N N . PRO A 1 169 ? -13.413 -5.050 2.975 1.00 88.69 169 PRO A N 1
ATOM 1417 C CA . PRO A 1 169 ? -12.617 -4.597 4.106 1.00 88.69 169 PRO A CA 1
ATOM 1418 C C . PRO A 1 169 ? -11.795 -5.752 4.684 1.00 88.69 169 PRO A C 1
ATOM 1420 O O . PRO A 1 169 ? -12.181 -6.919 4.580 1.00 88.69 169 PRO A O 1
ATOM 1423 N N . HIS A 1 170 ? -10.681 -5.433 5.345 1.00 84.81 170 HIS A N 1
ATOM 1424 C CA . HIS A 1 170 ? -9.695 -6.439 5.758 1.00 84.81 170 HIS A CA 1
ATOM 1425 C C . HIS A 1 170 ? -10.275 -7.567 6.631 1.00 84.81 170 HIS A C 1
ATOM 1427 O O . HIS A 1 170 ? -9.853 -8.716 6.534 1.00 84.81 170 HIS A O 1
ATOM 1433 N N . TYR A 1 171 ? -11.277 -7.259 7.459 1.00 85.25 171 TYR A N 1
ATOM 1434 C CA . TYR A 1 171 ? -11.913 -8.212 8.373 1.00 85.25 171 TYR A CA 1
ATOM 1435 C C . TYR A 1 171 ? -12.868 -9.205 7.689 1.00 85.25 171 TYR A C 1
ATOM 1437 O O . TYR A 1 171 ? -13.308 -10.139 8.349 1.00 85.25 171 TYR A O 1
ATOM 1445 N N . HIS A 1 172 ? -13.149 -9.043 6.390 1.00 87.50 172 HIS A N 1
ATOM 1446 C CA . HIS A 1 172 ? -13.922 -9.994 5.578 1.00 87.50 172 HIS A CA 1
ATOM 1447 C C . HIS A 1 172 ? -13.101 -10.658 4.462 1.00 87.50 172 HIS A C 1
ATOM 1449 O O . HIS A 1 172 ? -13.628 -11.509 3.753 1.00 87.50 172 HIS A O 1
ATOM 1455 N N . LEU A 1 173 ? -11.817 -10.311 4.298 1.00 81.25 173 LEU A N 1
ATOM 1456 C CA . LEU A 1 173 ? -10.996 -10.844 3.202 1.00 81.25 173 LEU A CA 1
ATOM 1457 C C . LEU A 1 173 ? -10.814 -12.366 3.261 1.00 81.25 173 LEU A C 1
ATOM 1459 O O . LEU A 1 173 ? -10.757 -13.005 2.224 1.00 81.25 173 LEU A O 1
ATOM 1463 N N . VAL A 1 174 ? -10.740 -12.952 4.457 1.00 81.44 174 VAL A N 1
ATOM 1464 C CA . VAL A 1 174 ? -10.541 -14.406 4.622 1.00 81.44 174 VAL A CA 1
ATOM 1465 C C . VAL A 1 174 ? -11.812 -15.207 4.304 1.00 81.44 174 VAL A C 1
ATOM 1467 O O . VAL A 1 174 ? -11.735 -16.396 4.014 1.00 81.44 174 VAL A O 1
ATOM 1470 N N . GLU A 1 175 ? -12.985 -14.576 4.383 1.00 82.94 175 GLU A N 1
ATOM 1471 C CA . GLU A 1 175 ? -14.289 -15.227 4.186 1.00 82.94 175 GLU A CA 1
ATOM 1472 C C . GLU A 1 175 ? -14.778 -15.179 2.729 1.00 82.94 175 GLU A C 1
ATOM 1474 O O . GLU A 1 175 ? -15.736 -15.877 2.389 1.00 82.94 175 GLU A O 1
ATOM 1479 N N . ALA A 1 176 ? -14.169 -14.321 1.908 1.00 75.06 176 ALA A N 1
ATOM 1480 C CA . ALA A 1 176 ? -14.578 -14.013 0.540 1.00 75.06 176 ALA A CA 1
ATOM 1481 C C . ALA A 1 176 ? -13.972 -14.975 -0.493 1.00 75.06 176 ALA A C 1
ATOM 1483 O O . ALA A 1 176 ? -14.696 -15.291 -1.467 1.00 75.06 176 ALA A O 1
#

Solvent-accessible surface area (backbone atoms only — not comparable to full-atom values): 9687 Å² total; per-residue (Å²): 110,70,68,62,51,34,41,50,51,40,51,38,45,53,55,21,47,19,17,54,53,45,30,66,38,97,43,66,69,56,16,50,53,50,14,44,55,38,20,49,76,70,76,37,62,38,73,63,49,34,54,52,51,52,43,31,59,63,24,32,46,27,49,86,64,19,77,81,78,49,66,76,51,71,68,60,57,71,69,47,52,71,67,58,47,38,40,70,77,74,50,48,63,82,74,69,78,44,83,73,62,36,58,42,51,50,48,53,51,47,53,53,43,55,28,57,47,46,64,85,89,57,50,60,75,67,29,58,79,87,74,45,47,60,69,61,18,24,61,51,41,38,69,52,88,62,64,82,51,28,72,52,54,51,50,61,35,56,37,33,59,40,42,72,40,51,59,54,30,56,94,49,57,91,81,110

pLDDT: mean 85.98, std 9.86, range [54.75, 98.25]

Radius of gyration: 16.91 Å; Cα contacts (8 Å, |Δi|>4): 203; chains: 1; bounding box: 49×32×50 Å

Secondary structure (DSSP, 8-state):
-HHHHHHHHHHHHHHHHHHHHT-S-S-HHHHHHHHHHHHHHTT--HHHHHHHHHHHHHHTTBTTT-SSSPPPPHHHHHHS-HHHHHHHHT--GGGGS-HHHHHHHHHHHHHHHHHH---GGGPPP-B-GGG--HHHHHTSS-----GGGTTTTTTTT-HHHHHH-TTS-GGGTTT-

Organism: Opuntia streptacantha (NCBI:txid393608)

Sequence (176 aa):
YWFAQGILFCALFAIGHDCGHGSFSNSNKLNDVVGHILHSSILVPYHAWRISHKLHHANHAHADNDETWRPVSETTYRSMSNLSRMFRYTAPFPLFLFPYYLVFVMWFAFVSYMQHHGQGEERLPYYRRKEWNHLRGALTTLERDYGVLDYIHHNLGTHILHHLFPQIPHYHLVEA